Protein AF-A0AAW6HUB1-F1 (afdb_monomer_lite)

Secondary structure (DSSP, 8-state):
-EE-SS---HHHHHHHHHHHHHHHT--GGG--EE-HHHHHHHHHH-HHHHHHTT--TTS-------HHHHHHHHHHHHHHHTT-------PPPP---HHHHHHHTT--HHHHHHHHHHHHHHHHHHHHHHHSGGGHHHHHHHHHHHHHHHHHHHHH--TT--HHHHHHHHHHHHHHH-TTTTSTTHHHHHHHHHHHHHHTTSSS----TTHHHHHHHHHHTT--

InterPro domains:
  IPR046917 ABC-three component systems, C-terminal domain 12 [PF20279] (58-204)

Sequence (224 aa):
MLFTNRRLSATANTKITEYISKQCEIPVESISLCGLEKLDMYFNHFPEAVHHAGLDPVDSPLIVRTQELAEIIEALAQFKEKGCQVLRDHSPVIRVPYKEKNELNQLSQEYEKEWRRIYLKEEVFIRNFLAAPENTRFVEIYTSTTEHFRFKIIAKRKDHQSFDALVESLMDVLFNRASVLAQSGHQSLTRALLFYMYWNCDIGKDVDNTEEAEDAASNETLTS

Radius of gyration: 23.89 Å; chains: 1; bounding box: 48×58×75 Å

pLDDT: mean 84.02, std 14.41, range [39.84, 96.75]

Structure (mmCIF, N/CA/C/O backbone):
data_AF-A0AAW6HUB1-F1
#
_entry.id   AF-A0AAW6HUB1-F1
#
loop_
_atom_site.group_PDB
_atom_site.id
_atom_site.type_symbol
_atom_site.label_atom_id
_atom_site.label_alt_id
_atom_site.label_comp_id
_atom_site.label_asym_id
_atom_site.label_entity_id
_atom_site.label_seq_id
_atom_site.pdbx_PDB_ins_code
_atom_site.Cartn_x
_atom_site.Cartn_y
_atom_site.Cartn_z
_atom_site.occupancy
_atom_site.B_iso_or_equiv
_atom_site.auth_seq_id
_atom_site.auth_comp_id
_atom_site.auth_asym_id
_atom_site.auth_atom_id
_atom_site.pdbx_PDB_model_num
ATOM 1 N N . MET A 1 1 ? -17.422 5.961 31.130 1.00 85.44 1 MET A N 1
ATOM 2 C CA . MET A 1 1 ? -16.477 4.899 30.710 1.00 85.44 1 MET A CA 1
ATOM 3 C C . MET A 1 1 ? -15.905 5.291 29.358 1.00 85.44 1 MET A C 1
ATOM 5 O O . MET A 1 1 ? -16.674 5.732 28.515 1.00 85.44 1 MET A O 1
ATOM 9 N N . LEU A 1 2 ? -14.589 5.200 29.177 1.00 87.69 2 LEU A N 1
ATOM 10 C CA . LEU A 1 2 ? -13.890 5.592 27.950 1.00 87.69 2 LEU A CA 1
ATOM 11 C C . LEU A 1 2 ? -13.073 4.408 27.432 1.00 87.69 2 LEU A C 1
ATOM 13 O O . LEU A 1 2 ? -12.337 3.788 28.199 1.00 87.69 2 LEU A O 1
ATOM 17 N N . PHE A 1 3 ? -13.186 4.113 26.141 1.00 87.06 3 PHE A N 1
ATOM 18 C CA . PHE A 1 3 ? -12.446 3.034 25.492 1.00 87.06 3 PHE A CA 1
ATOM 19 C C . PHE A 1 3 ? -11.230 3.571 24.744 1.00 87.06 3 PHE A C 1
ATOM 21 O O . PHE A 1 3 ? -11.263 4.673 24.196 1.00 87.06 3 PHE A O 1
ATOM 28 N N . THR A 1 4 ? -10.149 2.792 24.713 1.00 81.94 4 THR A N 1
ATOM 29 C CA . THR A 1 4 ? -8.912 3.165 24.016 1.00 81.94 4 THR A CA 1
ATOM 30 C C . THR A 1 4 ? -8.383 1.990 23.202 1.00 81.94 4 THR A C 1
ATOM 32 O O . THR A 1 4 ? -8.354 0.859 23.686 1.00 81.94 4 THR A O 1
ATOM 35 N N . ASN A 1 5 ? -7.884 2.266 21.995 1.00 78.31 5 ASN A N 1
ATOM 36 C CA . ASN A 1 5 ? -7.235 1.275 21.133 1.00 78.31 5 ASN A CA 1
ATOM 37 C C . ASN A 1 5 ? -5.750 1.073 21.506 1.00 78.31 5 ASN A C 1
ATOM 39 O O . ASN A 1 5 ? -4.853 1.180 20.671 1.00 78.31 5 ASN A O 1
ATOM 43 N N . ARG A 1 6 ? -5.469 0.900 22.801 1.00 70.88 6 ARG A N 1
ATOM 44 C CA . ARG A 1 6 ? -4.129 0.658 23.353 1.00 70.88 6 ARG A CA 1
ATOM 45 C C . ARG A 1 6 ? -4.220 -0.296 24.540 1.00 70.88 6 ARG A C 1
ATOM 47 O O . ARG A 1 6 ? -5.227 -0.329 25.250 1.00 70.88 6 ARG A O 1
ATOM 54 N N . ARG A 1 7 ? -3.136 -1.033 24.782 1.00 73.06 7 ARG A N 1
ATOM 55 C CA . ARG A 1 7 ? -2.904 -1.684 26.077 1.00 73.06 7 ARG A CA 1
ATOM 56 C C . ARG A 1 7 ? -2.558 -0.613 27.102 1.00 73.06 7 ARG A C 1
ATOM 58 O O . ARG A 1 7 ? -1.711 0.243 26.831 1.00 73.06 7 ARG A O 1
ATOM 65 N N . LEU A 1 8 ? -3.240 -0.620 28.242 1.00 71.00 8 LEU A N 1
ATOM 66 C CA . LEU A 1 8 ? -3.060 0.403 29.267 1.00 71.00 8 LEU A CA 1
ATOM 67 C C . LEU A 1 8 ? -2.106 -0.103 30.344 1.00 71.00 8 LEU A C 1
ATOM 69 O O . LEU A 1 8 ? -2.429 -1.012 31.102 1.00 71.00 8 LEU A O 1
ATOM 73 N N . SER A 1 9 ? -0.936 0.529 30.459 1.00 76.12 9 SER A N 1
ATOM 74 C CA . SER A 1 9 ? -0.086 0.313 31.629 1.00 76.12 9 SER A CA 1
ATOM 75 C C . SER A 1 9 ? -0.705 0.978 32.861 1.00 76.12 9 SER A C 1
ATOM 77 O O . SER A 1 9 ? -1.324 2.042 32.762 1.00 76.12 9 SER A O 1
ATOM 79 N N . ALA A 1 10 ? -0.498 0.382 34.040 1.00 74.25 10 ALA A N 1
ATOM 80 C CA . ALA A 1 10 ? -1.031 0.904 35.300 1.00 74.25 10 ALA A CA 1
ATOM 81 C C . ALA A 1 10 ? -0.634 2.375 35.535 1.00 74.25 10 ALA A C 1
ATOM 83 O O . ALA A 1 10 ? -1.466 3.196 35.910 1.00 74.25 10 ALA A O 1
ATOM 84 N N . THR A 1 11 ? 0.614 2.739 35.220 1.00 81.06 11 THR A N 1
ATOM 85 C CA . THR A 1 11 ? 1.125 4.109 35.373 1.00 81.06 11 THR A CA 1
ATOM 86 C C . THR A 1 11 ? 0.455 5.109 34.430 1.00 81.06 11 THR A C 1
ATOM 88 O O . THR A 1 11 ? 0.200 6.246 34.825 1.00 81.06 11 THR A O 1
ATOM 91 N N . ALA A 1 12 ? 0.178 4.719 33.182 1.00 83.31 12 ALA A N 1
ATOM 92 C CA . ALA A 1 12 ? -0.519 5.588 32.235 1.00 83.31 12 ALA A CA 1
ATOM 93 C C . ALA A 1 12 ? -1.990 5.770 32.631 1.00 83.31 12 ALA A C 1
ATOM 95 O O . ALA A 1 12 ? -2.507 6.881 32.537 1.00 83.31 12 ALA A O 1
ATOM 96 N N . ASN A 1 13 ? -2.631 4.706 33.128 1.00 86.38 13 ASN A N 1
ATOM 97 C CA . ASN A 1 13 ? -4.016 4.740 33.588 1.00 86.38 13 ASN A CA 1
ATOM 98 C C . ASN A 1 13 ? -4.219 5.805 34.671 1.00 86.38 13 ASN A C 1
ATOM 100 O O . ASN A 1 13 ? -5.033 6.702 34.478 1.00 86.38 13 ASN A O 1
ATOM 104 N N . THR A 1 14 ? -3.422 5.761 35.746 1.00 89.62 14 THR A N 1
ATOM 105 C CA . THR A 1 14 ? -3.526 6.707 36.870 1.00 89.62 14 THR A CA 1
ATOM 106 C C . THR A 1 14 ? -3.358 8.157 36.421 1.00 89.62 14 THR A C 1
ATOM 108 O O . THR A 1 14 ? -4.195 9.000 36.734 1.00 89.62 14 THR A O 1
ATOM 111 N N . LYS A 1 15 ? -2.330 8.446 35.608 1.00 92.44 15 LYS A N 1
ATOM 112 C CA . LYS A 1 15 ? -2.069 9.808 35.112 1.00 92.44 15 LYS A CA 1
ATOM 113 C C . LYS A 1 15 ? -3.239 10.369 34.303 1.00 92.44 15 LYS A C 1
ATOM 115 O O . LYS A 1 15 ? -3.585 11.538 34.451 1.00 92.44 15 LYS A O 1
ATOM 120 N N . ILE A 1 16 ? -3.836 9.551 33.435 1.00 90.00 16 ILE A N 1
ATOM 121 C CA . ILE A 1 16 ? -4.949 9.983 32.581 1.00 90.00 16 ILE A CA 1
ATOM 122 C C . ILE A 1 16 ? -6.216 10.175 33.420 1.00 90.00 16 ILE A C 1
ATOM 124 O O . ILE A 1 16 ? -6.902 11.181 33.250 1.00 90.00 16 ILE A O 1
ATOM 128 N N . THR A 1 17 ? -6.522 9.261 34.346 1.00 92.38 17 THR A N 1
ATOM 129 C CA . THR A 1 17 ? -7.711 9.384 35.203 1.00 92.38 17 THR A CA 1
ATOM 130 C C . THR A 1 17 ? -7.634 10.593 36.131 1.00 92.38 17 THR A C 1
ATOM 132 O O . THR A 1 17 ? -8.621 11.312 36.259 1.00 92.38 17 THR A O 1
ATOM 135 N N . GLU A 1 18 ? -6.468 10.872 36.721 1.00 93.75 18 GLU A N 1
ATOM 136 C CA . GLU A 1 18 ? -6.246 12.067 37.550 1.00 93.75 18 GLU A CA 1
ATOM 137 C C . GLU A 1 18 ? -6.392 13.354 36.734 1.00 93.75 18 GLU A C 1
ATOM 139 O O . GLU A 1 18 ? -7.022 14.314 37.180 1.00 93.75 18 GLU A O 1
ATOM 144 N N . TYR A 1 19 ? -5.852 13.369 35.511 1.00 94.50 19 TYR A N 1
ATOM 145 C CA . TYR A 1 19 ? -5.984 14.511 34.614 1.00 94.50 19 TYR A CA 1
ATOM 146 C C . TYR A 1 19 ? -7.450 14.786 34.256 1.00 94.50 19 TYR A C 1
ATOM 148 O O . TYR A 1 19 ? -7.908 15.917 34.417 1.00 94.50 19 TYR A O 1
ATOM 156 N N . ILE A 1 20 ? -8.203 13.765 33.830 1.00 92.81 20 ILE A N 1
ATOM 157 C CA . ILE A 1 20 ? -9.633 13.898 33.501 1.00 92.81 20 ILE A CA 1
ATOM 158 C C . ILE A 1 20 ? -10.422 14.340 34.735 1.00 92.81 20 ILE A C 1
ATOM 160 O O . ILE A 1 20 ? -11.230 15.258 34.635 1.00 92.81 20 ILE A O 1
ATOM 164 N N . SER A 1 21 ? -10.159 13.743 35.901 1.00 96.00 21 SER A N 1
ATOM 165 C CA . SER A 1 21 ? -10.815 14.117 37.158 1.00 96.00 21 SER A CA 1
ATOM 166 C C . SER A 1 21 ? -10.642 15.602 37.466 1.00 96.00 21 SER A C 1
ATOM 168 O O . SER A 1 21 ? -11.621 16.297 37.728 1.00 96.00 21 SER A O 1
ATOM 170 N N . LYS A 1 22 ? -9.412 16.113 37.335 1.00 96.19 22 LYS A N 1
ATOM 171 C CA . LYS A 1 22 ? -9.098 17.525 37.567 1.00 96.19 22 LYS A CA 1
ATOM 172 C C . LYS A 1 22 ? -9.734 18.461 36.538 1.00 96.19 22 LYS A C 1
ATOM 174 O O . LYS A 1 22 ? -10.154 19.548 36.910 1.00 96.19 22 LYS A O 1
ATOM 179 N N . GLN A 1 23 ? -9.739 18.094 35.256 1.00 96.56 23 GLN A N 1
ATOM 180 C CA . GLN A 1 23 ? -10.257 18.967 34.193 1.00 96.56 23 GLN A CA 1
ATOM 181 C C . GLN A 1 23 ? -11.784 18.969 34.106 1.00 96.56 23 GLN A C 1
ATOM 183 O O . GLN A 1 23 ? -12.368 19.973 33.714 1.00 96.56 23 GLN A O 1
ATOM 188 N N . CYS A 1 24 ? -12.421 17.846 34.427 1.00 93.69 24 CYS A N 1
ATOM 189 C CA . CYS A 1 24 ? -13.863 17.676 34.289 1.00 93.69 24 CYS A CA 1
ATOM 190 C C . CYS A 1 24 ? -14.613 17.768 35.624 1.00 93.69 24 CYS A C 1
ATOM 192 O O . CYS A 1 24 ? -15.834 17.683 35.612 1.00 93.69 24 CYS A O 1
ATOM 194 N N . GLU A 1 25 ? -13.903 17.913 36.750 1.00 94.12 25 GLU A N 1
ATOM 195 C CA . GLU A 1 25 ? -14.469 17.939 38.109 1.00 94.12 25 GLU A CA 1
ATOM 196 C C . GLU A 1 25 ? -15.288 16.678 38.446 1.00 94.12 25 GLU A C 1
ATOM 198 O O . GLU A 1 25 ? -16.315 16.720 39.120 1.00 94.12 25 GLU A O 1
ATOM 203 N N . ILE A 1 26 ? -14.817 15.520 37.971 1.00 94.25 26 ILE A N 1
ATOM 204 C CA . ILE A 1 26 ? -15.457 14.215 38.190 1.00 94.25 26 ILE A CA 1
ATOM 205 C C . ILE A 1 26 ? -14.588 13.389 39.150 1.00 94.25 26 ILE A C 1
ATOM 207 O O . ILE A 1 26 ? -13.370 13.352 38.958 1.00 94.25 26 ILE A O 1
ATOM 211 N N . PRO A 1 27 ? -15.154 12.684 40.148 1.00 94.44 27 PRO A N 1
ATOM 212 C CA . PRO A 1 27 ? -14.379 11.801 41.021 1.00 94.44 27 PRO A CA 1
ATOM 213 C C . PRO A 1 27 ? -13.643 10.704 40.240 1.00 94.44 27 PRO A C 1
ATOM 215 O O . PRO A 1 27 ? -14.198 10.137 39.296 1.00 94.44 27 PRO A O 1
ATOM 218 N N . VAL A 1 28 ? -12.412 10.372 40.643 1.00 91.06 28 VAL A N 1
ATOM 219 C CA . VAL A 1 28 ? -11.560 9.389 39.940 1.00 91.06 28 VAL A CA 1
ATOM 220 C C . VAL A 1 28 ? -12.239 8.020 39.863 1.00 91.06 28 VAL A C 1
ATOM 222 O O . VAL A 1 28 ? -12.211 7.376 38.818 1.00 91.06 28 VAL A O 1
ATOM 225 N N . GLU A 1 29 ? -12.919 7.605 40.928 1.00 92.00 29 GLU A N 1
ATOM 226 C CA . GLU A 1 29 ? -13.699 6.366 41.010 1.00 92.00 29 GLU A CA 1
ATOM 227 C C . GLU A 1 29 ? -14.844 6.281 39.986 1.00 92.00 29 GLU A C 1
ATOM 229 O O . GLU A 1 29 ? -15.246 5.183 39.602 1.00 92.00 29 GLU A O 1
ATOM 234 N N . SER A 1 30 ? -15.333 7.422 39.491 1.00 93.00 30 SER A N 1
ATOM 235 C CA . SER A 1 30 ? -16.353 7.484 38.435 1.00 93.00 30 SER A CA 1
ATOM 236 C C . SER A 1 30 ? -15.755 7.394 37.022 1.00 93.00 30 SER A C 1
ATOM 238 O O . SER A 1 30 ? -16.489 7.316 36.030 1.00 93.00 30 SER A O 1
ATOM 240 N N . ILE A 1 31 ? -14.424 7.392 36.892 1.00 91.56 31 ILE A N 1
ATOM 241 C CA . ILE A 1 31 ? -13.712 7.369 35.612 1.00 91.56 31 ILE A CA 1
ATOM 242 C C . ILE A 1 31 ? -13.142 5.969 35.375 1.00 91.56 31 ILE A C 1
ATOM 244 O O . ILE A 1 31 ? -12.141 5.563 35.955 1.00 91.56 31 ILE A O 1
ATOM 248 N N . SER A 1 32 ? -13.750 5.236 34.441 1.00 88.75 32 SER A N 1
ATOM 249 C CA . SER A 1 32 ? -13.222 3.950 33.970 1.00 88.75 32 SER A CA 1
ATOM 250 C C . SER A 1 32 ? -12.628 4.091 32.573 1.00 88.75 32 SER A C 1
ATOM 252 O O . SER A 1 32 ? -13.362 4.379 31.620 1.00 88.75 32 SER A O 1
ATOM 254 N N . LEU A 1 33 ? -11.313 3.875 32.465 1.00 89.19 33 LEU A N 1
ATOM 255 C CA . LEU A 1 33 ? -10.617 3.660 31.198 1.00 89.19 33 LEU A CA 1
ATOM 256 C C . LEU A 1 33 ? -10.574 2.158 30.887 1.00 89.19 33 LEU A C 1
ATOM 258 O O . LEU A 1 33 ? -10.210 1.324 31.730 1.00 89.19 33 LEU A O 1
ATOM 262 N N . CYS A 1 34 ? -10.944 1.822 29.659 1.00 88.62 34 CYS A N 1
ATOM 263 C CA . CYS A 1 34 ? -10.979 0.466 29.139 1.00 88.62 34 CYS A CA 1
ATOM 264 C C . CYS A 1 34 ? -10.015 0.354 27.957 1.00 88.62 34 CYS A C 1
ATOM 266 O O . CYS A 1 34 ? -10.284 0.863 26.870 1.00 88.62 34 CYS A O 1
ATOM 268 N N . GLY A 1 35 ? -8.867 -0.282 28.195 1.00 85.94 35 GLY A N 1
ATOM 269 C CA . GLY A 1 35 ? -7.936 -0.674 27.140 1.00 85.94 35 GLY A CA 1
ATOM 270 C C . GLY A 1 35 ? -8.349 -1.981 26.467 1.00 85.94 35 GLY A C 1
ATOM 271 O O . GLY A 1 35 ? -9.410 -2.538 26.766 1.00 85.94 35 GLY A O 1
ATOM 272 N N . LEU A 1 36 ? -7.473 -2.483 25.595 1.00 84.12 36 LEU A N 1
ATOM 273 C CA . LEU A 1 36 ? -7.714 -3.717 24.841 1.00 84.12 36 LEU A CA 1
ATOM 274 C C . LEU A 1 36 ? -8.007 -4.919 25.751 1.00 84.12 36 LEU A C 1
ATOM 276 O O . LEU A 1 36 ? -8.895 -5.695 25.431 1.00 84.12 36 LEU A O 1
ATOM 280 N N . GLU A 1 37 ? -7.371 -5.031 26.926 1.00 84.81 37 GLU A N 1
ATOM 281 C CA . GLU A 1 37 ? -7.598 -6.190 27.806 1.00 84.81 37 GLU A CA 1
ATOM 282 C C . GLU A 1 37 ? -9.039 -6.255 28.342 1.00 84.81 37 GLU A C 1
ATOM 284 O O . GLU A 1 37 ? -9.653 -7.320 28.381 1.00 84.81 37 GLU A O 1
ATOM 289 N N . LYS A 1 38 ? -9.603 -5.107 28.747 1.00 87.25 38 LYS A N 1
ATOM 290 C CA . LYS A 1 38 ? -11.000 -5.041 29.209 1.00 87.25 38 LYS A CA 1
ATOM 291 C C . LYS A 1 38 ? -11.980 -5.198 28.051 1.00 87.25 38 LYS A C 1
ATOM 293 O O . LYS A 1 38 ? -13.045 -5.771 28.247 1.00 87.25 38 LYS A O 1
ATOM 298 N N . LEU A 1 39 ? -11.634 -4.683 26.872 1.00 86.75 39 LEU A N 1
ATOM 299 C CA . LEU A 1 39 ? -12.446 -4.830 25.668 1.00 86.75 39 LEU A CA 1
ATOM 300 C C . LEU A 1 39 ? -12.561 -6.310 25.266 1.00 86.75 39 LEU A C 1
ATOM 302 O O . LEU A 1 39 ? -13.673 -6.796 25.086 1.00 86.75 39 LEU A O 1
ATOM 306 N N . ASP A 1 40 ? -11.440 -7.037 25.245 1.00 84.06 40 ASP A N 1
ATOM 307 C CA . ASP A 1 40 ? -11.403 -8.482 24.983 1.00 84.06 40 ASP A CA 1
ATOM 308 C C . ASP A 1 40 ? -12.217 -9.257 26.025 1.00 84.06 40 ASP A C 1
ATOM 310 O O . ASP A 1 40 ? -13.012 -10.132 25.686 1.00 84.06 40 ASP A O 1
ATOM 314 N N . MET A 1 41 ? -12.076 -8.905 27.308 1.00 88.06 41 MET A N 1
ATOM 315 C CA . MET A 1 41 ? -12.893 -9.484 28.377 1.00 88.06 41 MET A CA 1
ATOM 316 C C . MET A 1 41 ? -14.392 -9.265 28.124 1.00 88.06 41 MET A C 1
ATOM 318 O O . MET A 1 41 ? -15.172 -10.204 28.276 1.00 88.06 41 MET A O 1
ATOM 322 N N . TYR A 1 42 ? -14.805 -8.057 27.727 1.00 88.31 42 TYR A N 1
ATOM 323 C CA . TYR A 1 42 ? -16.208 -7.772 27.428 1.00 88.31 42 TYR A CA 1
ATOM 324 C C . TYR A 1 42 ? -16.709 -8.531 26.202 1.00 88.31 42 TYR A C 1
ATOM 326 O O . TYR A 1 42 ? -17.798 -9.087 26.267 1.00 88.31 42 TYR A O 1
ATOM 334 N N . PHE A 1 43 ? -15.932 -8.623 25.123 1.00 85.12 43 PHE A N 1
ATOM 335 C CA . PHE A 1 43 ? -16.334 -9.404 23.949 1.00 85.12 43 PHE A CA 1
ATOM 336 C C . PHE A 1 43 ? -16.437 -10.902 24.237 1.00 85.12 43 PHE A C 1
ATOM 338 O O . PHE A 1 43 ? -17.325 -11.558 23.702 1.00 85.12 43 PHE A O 1
ATOM 345 N N . ASN A 1 44 ? -15.600 -11.433 25.131 1.00 84.81 44 ASN A N 1
ATOM 346 C CA . ASN A 1 44 ? -15.719 -12.819 25.585 1.00 84.81 44 ASN A CA 1
ATOM 347 C C . ASN A 1 44 ? -16.957 -13.049 26.462 1.00 84.81 44 ASN A C 1
ATOM 349 O O . ASN A 1 44 ? -17.549 -14.123 26.416 1.00 84.81 44 ASN A O 1
ATOM 353 N N . HIS A 1 45 ? -17.328 -12.069 27.289 1.00 91.31 45 HIS A N 1
ATOM 354 C CA . HIS A 1 45 ? -18.466 -12.198 28.201 1.00 91.31 45 HIS A CA 1
ATOM 355 C C . HIS A 1 45 ? -19.812 -11.900 27.528 1.00 91.31 45 HIS A C 1
ATOM 357 O O . HIS A 1 45 ? -20.829 -12.441 27.947 1.00 91.31 45 HIS A O 1
ATOM 363 N N . PHE A 1 46 ? -19.801 -11.065 26.487 1.00 89.75 46 PHE A N 1
ATOM 364 C CA . PHE A 1 46 ? -20.975 -10.624 25.734 1.00 89.75 46 PHE A CA 1
ATOM 365 C C . PHE A 1 46 ? -20.780 -10.884 24.230 1.00 89.75 46 PHE A C 1
ATOM 367 O O . PHE A 1 46 ? -20.670 -9.937 23.443 1.00 89.75 46 PHE A O 1
ATOM 374 N N . PRO A 1 47 ? -20.704 -12.155 23.797 1.00 82.75 47 PRO A N 1
ATOM 375 C CA . PRO A 1 47 ? -20.496 -12.498 22.391 1.00 82.75 47 PRO A CA 1
ATOM 376 C C . PRO A 1 47 ? -21.639 -11.998 21.494 1.00 82.75 47 PRO A C 1
ATOM 378 O O . PRO A 1 47 ? -21.403 -11.627 20.343 1.00 82.75 47 PRO A O 1
ATOM 381 N N . GLU A 1 48 ? -22.865 -11.891 22.015 1.00 88.69 48 GLU A N 1
ATOM 382 C CA . GLU A 1 48 ? -23.986 -11.284 21.293 1.00 88.69 48 GLU A CA 1
ATOM 383 C C . GLU A 1 48 ? -23.730 -9.823 20.904 1.00 88.69 48 GLU A C 1
ATOM 385 O O . GLU A 1 48 ? -24.215 -9.385 19.865 1.00 88.69 48 GLU A O 1
ATOM 390 N N . ALA A 1 49 ? -22.924 -9.071 21.663 1.00 85.12 49 ALA A N 1
ATOM 391 C CA . ALA A 1 49 ? -22.588 -7.690 21.319 1.00 85.12 49 ALA A CA 1
ATOM 392 C C . ALA A 1 49 ? -21.773 -7.608 20.018 1.00 85.12 49 ALA A C 1
ATOM 394 O O . ALA A 1 49 ? -21.985 -6.698 19.218 1.00 85.12 49 ALA A O 1
ATOM 395 N N . VAL A 1 50 ? -20.887 -8.582 19.776 1.00 78.00 50 VAL A N 1
ATOM 396 C CA . VAL A 1 50 ? -20.111 -8.704 18.529 1.00 78.00 50 VAL A CA 1
ATOM 397 C C 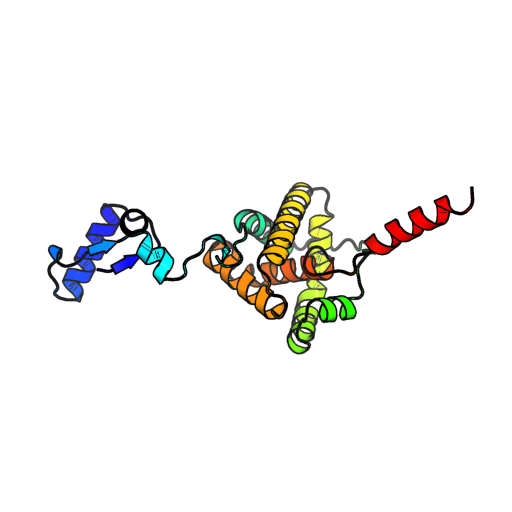. VAL A 1 50 ? -21.049 -8.994 17.356 1.00 78.00 50 VAL A C 1
ATOM 399 O O . VAL A 1 50 ? -20.950 -8.354 16.308 1.00 78.00 50 VAL A O 1
ATOM 402 N N . HIS A 1 51 ? -22.015 -9.894 17.560 1.00 78.31 51 HIS A N 1
ATOM 403 C CA . HIS A 1 51 ? -23.015 -10.240 16.551 1.00 78.31 51 HIS A CA 1
ATOM 404 C C . HIS A 1 51 ? -23.956 -9.067 16.231 1.00 78.31 51 HIS A C 1
ATOM 406 O O . HIS A 1 51 ? -24.155 -8.737 15.064 1.00 78.31 51 HIS A O 1
ATOM 412 N N . HIS A 1 52 ? -24.485 -8.383 17.249 1.00 84.31 52 HIS A N 1
ATOM 413 C CA . HIS A 1 52 ? -25.355 -7.216 17.081 1.00 84.31 52 HIS A CA 1
ATOM 414 C C . HIS A 1 52 ? -24.649 -6.032 16.417 1.00 84.31 52 HIS A C 1
ATOM 416 O O . HIS A 1 52 ? -25.283 -5.276 15.685 1.00 84.31 52 HIS A O 1
ATOM 422 N N . ALA A 1 53 ? -23.345 -5.877 16.650 1.00 80.00 53 ALA A N 1
ATOM 423 C CA . ALA A 1 53 ? -22.532 -4.864 15.990 1.00 80.00 53 ALA A CA 1
ATOM 424 C C . ALA A 1 53 ? -22.130 -5.246 14.551 1.00 80.00 53 ALA A C 1
ATOM 426 O O . ALA A 1 53 ? -21.505 -4.434 13.872 1.00 80.00 53 ALA A O 1
ATOM 427 N N . GLY A 1 54 ? -22.465 -6.457 14.083 1.00 75.44 54 GLY A N 1
ATOM 428 C CA . GLY A 1 54 ? -22.082 -6.947 12.756 1.00 75.44 54 GLY A CA 1
ATOM 429 C C . GLY A 1 54 ? -20.567 -7.077 12.582 1.00 75.44 54 GLY A C 1
ATOM 430 O O . GLY A 1 54 ? -20.050 -6.883 11.484 1.00 75.44 54 GLY A O 1
ATOM 431 N N . LEU A 1 55 ? -19.837 -7.339 13.669 1.00 73.94 55 LEU A N 1
ATOM 432 C CA . LEU A 1 55 ? -18.382 -7.448 13.654 1.00 73.94 55 LEU A CA 1
ATOM 433 C C . LEU A 1 55 ? -17.978 -8.873 13.261 1.00 73.94 55 LEU A C 1
ATOM 435 O O . LEU A 1 55 ? -17.736 -9.714 14.123 1.00 73.94 55 LEU A O 1
ATOM 439 N N . ASP A 1 56 ? -17.894 -9.145 11.959 1.00 69.69 56 ASP A N 1
ATOM 440 C CA . ASP A 1 56 ? -17.323 -10.394 11.451 1.00 69.69 56 ASP A CA 1
ATOM 441 C C . ASP A 1 56 ? -15.812 -10.215 11.176 1.00 69.69 56 ASP A C 1
ATOM 443 O O . ASP A 1 56 ? -15.421 -9.358 10.372 1.00 69.69 56 ASP A O 1
ATOM 447 N N . PRO A 1 57 ? -14.919 -11.003 11.810 1.00 64.62 57 PRO A N 1
ATOM 448 C CA . PRO A 1 57 ? -13.497 -11.023 11.467 1.00 64.62 57 PRO A CA 1
ATOM 449 C C . PRO A 1 57 ? -13.227 -11.302 9.976 1.00 64.62 57 PRO A C 1
ATOM 451 O O . PRO A 1 57 ? -12.236 -10.810 9.423 1.00 64.62 57 PRO A O 1
ATOM 454 N N . VAL A 1 58 ? -14.105 -12.055 9.308 1.00 66.75 58 VAL A N 1
ATOM 455 C CA . VAL A 1 58 ? -14.070 -12.331 7.865 1.00 66.75 58 VAL A CA 1
ATOM 456 C C . VAL A 1 58 ? -14.467 -11.104 7.050 1.00 66.75 58 VAL A C 1
ATOM 458 O O . VAL A 1 58 ? -13.882 -10.900 5.990 1.00 66.75 58 VAL A O 1
ATOM 461 N N . ASP A 1 59 ? -15.324 -10.221 7.559 1.00 67.44 59 ASP A N 1
ATOM 462 C CA . ASP A 1 59 ? -15.672 -8.943 6.914 1.00 67.44 59 ASP A CA 1
ATOM 463 C C . ASP A 1 59 ? -14.760 -7.783 7.338 1.00 67.44 59 ASP A C 1
ATOM 465 O O . ASP A 1 59 ? -14.936 -6.638 6.913 1.00 67.44 59 ASP A O 1
ATOM 469 N N . SER A 1 60 ? -13.730 -8.070 8.140 1.00 65.75 60 SER A N 1
ATOM 470 C CA . SER A 1 60 ? -12.719 -7.089 8.532 1.00 65.75 60 SER A CA 1
ATOM 471 C C . SER A 1 60 ? -12.107 -6.409 7.296 1.00 65.75 60 SER A C 1
ATOM 473 O O . SER A 1 60 ? -11.894 -7.091 6.279 1.00 65.75 60 SER A O 1
ATOM 475 N N . PRO A 1 61 ? -11.793 -5.098 7.360 1.00 70.56 61 PRO A N 1
ATOM 476 C CA . PRO A 1 61 ? -11.202 -4.364 6.245 1.00 70.56 61 PRO A CA 1
ATOM 477 C C . PRO A 1 61 ? -9.931 -5.029 5.709 1.00 70.56 61 PRO A C 1
ATOM 479 O O . PRO A 1 61 ? -9.338 -5.916 6.328 1.00 70.56 61 PRO A O 1
ATOM 482 N N . LEU A 1 62 ? -9.490 -4.590 4.531 1.00 78.56 62 LEU A N 1
ATOM 483 C CA . LEU A 1 62 ? -8.257 -5.065 3.917 1.00 78.56 62 LEU A CA 1
ATOM 484 C C . LEU A 1 62 ? -7.065 -4.752 4.842 1.00 78.56 62 LEU A C 1
ATOM 486 O O . LEU A 1 62 ? -6.572 -3.632 4.919 1.00 78.56 62 LEU A O 1
ATOM 490 N N . ILE A 1 63 ? -6.634 -5.764 5.598 1.00 78.69 63 ILE A N 1
ATOM 491 C CA . ILE A 1 63 ? -5.493 -5.693 6.511 1.00 78.69 63 ILE A CA 1
ATOM 492 C C . ILE A 1 63 ? -4.276 -6.278 5.813 1.00 78.69 63 ILE A C 1
ATOM 494 O O . ILE A 1 63 ? -4.248 -7.481 5.539 1.00 78.69 63 ILE A O 1
ATOM 498 N N . VAL A 1 64 ? -3.262 -5.441 5.614 1.00 84.00 64 VAL A N 1
ATOM 499 C CA . VAL A 1 64 ? -1.950 -5.836 5.097 1.00 84.00 64 VAL A CA 1
ATOM 500 C C . VAL A 1 64 ? -0.865 -5.717 6.161 1.00 84.00 64 VAL A C 1
ATOM 502 O O . VAL A 1 64 ? -0.961 -4.907 7.090 1.00 84.00 64 VAL A O 1
ATOM 505 N N . ARG A 1 65 ? 0.187 -6.524 6.017 1.00 82.12 65 ARG A N 1
ATOM 506 C CA . ARG A 1 65 ? 1.435 -6.353 6.764 1.00 82.12 65 ARG A CA 1
ATOM 507 C C . ARG A 1 65 ? 2.133 -5.068 6.318 1.00 82.12 65 ARG A C 1
ATOM 509 O O . ARG A 1 65 ? 2.404 -4.882 5.139 1.00 82.12 65 ARG A O 1
ATOM 516 N N . THR A 1 66 ? 2.414 -4.183 7.272 1.00 88.12 66 THR A N 1
ATOM 517 C CA . THR A 1 66 ? 3.004 -2.859 7.009 1.00 88.12 66 THR A CA 1
ATOM 518 C C . THR A 1 66 ? 4.516 -2.816 7.211 1.00 88.12 66 THR A C 1
ATOM 520 O O . THR A 1 66 ? 5.166 -1.928 6.674 1.00 88.12 66 THR A O 1
ATOM 523 N N . GLN A 1 67 ? 5.075 -3.765 7.969 1.00 88.25 67 GLN A N 1
ATOM 524 C CA . GLN A 1 67 ? 6.494 -3.784 8.331 1.00 88.25 67 GLN A CA 1
ATOM 525 C C . GLN A 1 67 ? 7.399 -4.040 7.118 1.00 88.25 67 GLN A C 1
ATOM 527 O O . GLN A 1 67 ? 8.308 -3.260 6.865 1.00 88.25 67 GLN A O 1
ATOM 532 N N . GLU A 1 68 ? 7.098 -5.081 6.336 1.00 88.94 68 GLU A N 1
ATOM 533 C CA . GLU A 1 68 ? 7.833 -5.431 5.110 1.00 88.94 68 GLU A CA 1
ATOM 534 C C . GLU A 1 68 ? 7.827 -4.261 4.108 1.00 88.94 68 GLU A C 1
ATOM 536 O O . GLU A 1 68 ? 8.865 -3.887 3.563 1.00 88.94 68 GLU A O 1
ATOM 541 N N . LEU A 1 69 ? 6.675 -3.599 3.947 1.00 92.69 69 LEU A N 1
ATOM 542 C CA . LEU A 1 69 ? 6.564 -2.408 3.109 1.00 92.69 69 LEU A CA 1
ATOM 543 C C . LEU A 1 69 ? 7.405 -1.244 3.656 1.00 92.69 69 LEU A C 1
ATOM 545 O O . LEU A 1 69 ? 8.088 -0.579 2.884 1.00 92.69 69 LEU A O 1
ATOM 549 N N . ALA A 1 70 ? 7.381 -0.999 4.970 1.00 94.06 70 ALA A N 1
ATOM 550 C CA . ALA A 1 70 ? 8.167 0.065 5.596 1.00 94.06 70 ALA A CA 1
ATOM 551 C C . ALA A 1 70 ? 9.669 -0.103 5.349 1.00 94.06 70 ALA A C 1
ATOM 553 O O . ALA A 1 70 ? 10.322 0.871 4.985 1.00 94.06 70 ALA A O 1
ATOM 554 N N . GLU A 1 71 ? 10.186 -1.329 5.441 1.00 94.88 71 GLU A N 1
ATOM 555 C CA . GLU A 1 71 ? 11.595 -1.621 5.152 1.00 94.88 71 GLU A CA 1
ATOM 556 C C . GLU A 1 71 ? 11.979 -1.261 3.708 1.00 94.88 71 GLU A C 1
ATOM 558 O O . GLU A 1 71 ? 13.028 -0.655 3.480 1.00 94.88 71 GLU A O 1
ATOM 563 N N . ILE A 1 72 ? 11.121 -1.574 2.728 1.00 95.56 72 ILE A N 1
ATOM 564 C CA . ILE A 1 72 ? 11.355 -1.197 1.324 1.00 95.56 72 ILE A CA 1
ATOM 565 C C . ILE A 1 72 ? 11.325 0.328 1.166 1.00 95.56 72 ILE A C 1
ATOM 567 O O . ILE A 1 72 ? 12.177 0.896 0.484 1.00 95.56 72 ILE A O 1
ATOM 571 N N . ILE A 1 73 ? 10.357 1.007 1.786 1.00 96.44 73 ILE A N 1
ATOM 572 C CA . ILE A 1 73 ? 10.197 2.461 1.659 1.00 96.44 73 ILE A CA 1
ATOM 573 C C . ILE A 1 73 ? 11.371 3.220 2.281 1.00 96.44 73 ILE A C 1
ATOM 575 O O . ILE A 1 73 ? 11.863 4.169 1.669 1.00 96.44 73 ILE A O 1
ATOM 579 N N . GLU A 1 74 ? 11.864 2.790 3.442 1.00 95.38 74 GLU A N 1
ATOM 580 C CA . GLU A 1 74 ? 13.058 3.372 4.065 1.00 95.38 74 GLU A CA 1
ATOM 581 C C . GLU A 1 74 ? 14.296 3.185 3.182 1.00 95.38 74 GLU A C 1
ATOM 583 O O . GLU A 1 74 ? 15.066 4.126 2.974 1.00 95.38 74 GLU A O 1
ATOM 588 N N . ALA A 1 75 ? 14.472 1.995 2.606 1.00 94.81 75 ALA A N 1
ATOM 589 C CA . ALA A 1 75 ? 15.588 1.721 1.710 1.00 94.81 75 ALA A CA 1
ATOM 590 C C . ALA A 1 75 ? 15.508 2.540 0.411 1.00 94.81 75 ALA A C 1
ATOM 592 O O . ALA A 1 75 ? 16.514 3.103 -0.022 1.00 94.81 75 ALA A O 1
ATOM 593 N N . LEU A 1 76 ? 14.313 2.680 -0.173 1.00 94.31 76 LEU A N 1
ATOM 594 C CA . LEU A 1 76 ? 14.075 3.543 -1.332 1.00 94.31 76 LEU A CA 1
ATOM 595 C C . LEU A 1 76 ? 14.375 5.010 -1.015 1.00 94.31 76 LEU A C 1
ATOM 597 O O . LEU A 1 76 ? 15.000 5.690 -1.828 1.00 94.31 76 LEU A O 1
ATOM 601 N N . ALA A 1 77 ? 13.970 5.507 0.155 1.00 93.81 77 ALA A N 1
ATOM 602 C CA . ALA A 1 77 ? 14.263 6.875 0.573 1.00 93.81 77 ALA A CA 1
ATOM 603 C C . ALA A 1 77 ? 15.778 7.118 0.653 1.00 93.81 77 ALA A C 1
ATOM 605 O O . ALA A 1 77 ? 16.289 8.044 0.019 1.00 93.81 77 ALA A O 1
ATOM 606 N N . GLN A 1 78 ? 16.512 6.222 1.319 1.00 92.00 78 GLN A N 1
ATOM 607 C CA . GLN A 1 78 ? 17.975 6.290 1.405 1.00 92.00 78 GLN A CA 1
ATOM 608 C C . GLN A 1 78 ? 18.648 6.177 0.032 1.00 92.00 78 GLN A C 1
ATOM 610 O O . GLN A 1 78 ? 19.646 6.847 -0.239 1.00 92.00 78 GLN A O 1
ATOM 615 N N . PHE A 1 79 ? 18.123 5.327 -0.851 1.00 89.81 79 PHE A N 1
ATOM 616 C CA . PHE A 1 79 ? 18.641 5.173 -2.208 1.00 89.81 79 PHE A CA 1
ATOM 617 C C . PHE A 1 79 ? 18.435 6.447 -3.041 1.00 89.81 79 PHE A C 1
ATOM 619 O O . PHE A 1 79 ? 19.335 6.855 -3.779 1.00 89.81 79 PHE A O 1
ATOM 626 N N . LYS A 1 80 ? 17.292 7.124 -2.869 1.00 87.94 80 LYS A N 1
ATOM 627 C CA . LYS A 1 80 ? 16.980 8.403 -3.525 1.00 87.94 80 LYS A CA 1
ATOM 628 C C . LYS A 1 80 ? 17.915 9.523 -3.069 1.00 87.94 80 LYS A C 1
ATOM 630 O O . LYS A 1 80 ? 18.386 10.290 -3.906 1.00 87.94 80 LYS A O 1
ATOM 635 N N . GLU A 1 81 ? 18.235 9.589 -1.778 1.00 87.50 81 GLU A N 1
ATOM 636 C CA . GLU A 1 81 ? 19.173 10.576 -1.216 1.00 87.50 81 GLU A CA 1
ATOM 637 C C . GLU A 1 81 ? 20.603 10.412 -1.744 1.00 87.50 81 GLU A C 1
ATOM 639 O O . GLU A 1 81 ? 21.300 11.399 -1.976 1.00 87.50 81 GLU A O 1
ATOM 644 N N . LYS A 1 82 ? 21.036 9.171 -1.988 1.00 83.38 82 LYS A N 1
ATOM 645 C CA . LYS A 1 82 ? 22.384 8.863 -2.494 1.00 83.38 82 LYS A CA 1
ATOM 646 C C . LYS A 1 82 ? 22.588 9.209 -3.975 1.00 83.38 82 LYS A C 1
ATOM 648 O O . LYS A 1 82 ? 23.717 9.125 -4.453 1.00 83.38 82 LYS A O 1
ATOM 653 N N . GLY A 1 83 ? 21.537 9.595 -4.705 1.00 69.88 83 GLY A N 1
ATOM 654 C CA . GLY A 1 83 ? 21.643 10.077 -6.088 1.00 69.88 83 GLY A CA 1
ATOM 655 C C . GLY A 1 83 ? 22.170 9.037 -7.084 1.00 69.88 83 GLY A C 1
ATOM 656 O O . GLY A 1 83 ? 22.885 9.396 -8.020 1.00 69.88 83 GLY A O 1
ATOM 657 N N . CYS A 1 84 ? 21.863 7.752 -6.874 1.00 63.25 84 CYS A N 1
ATOM 658 C CA . CYS A 1 84 ? 22.394 6.668 -7.701 1.00 63.25 84 CYS A CA 1
ATOM 659 C C . CYS A 1 84 ? 21.997 6.800 -9.181 1.00 63.25 84 CYS A C 1
ATOM 661 O O . CYS A 1 84 ? 20.874 7.182 -9.520 1.00 63.25 84 CYS A O 1
ATOM 663 N N . GLN A 1 85 ? 22.935 6.468 -10.073 1.00 57.09 85 GLN A N 1
ATOM 664 C CA . GLN A 1 85 ? 22.721 6.562 -11.513 1.00 57.09 85 GLN A CA 1
ATOM 665 C C . GLN A 1 85 ? 21.782 5.459 -12.004 1.00 57.09 85 GLN A C 1
ATOM 667 O O . GLN A 1 85 ? 21.916 4.283 -11.676 1.00 57.09 85 GLN A O 1
ATOM 672 N N . VAL A 1 86 ? 20.826 5.873 -12.827 1.00 55.53 86 VAL A N 1
ATOM 673 C CA . VAL A 1 86 ? 19.798 5.027 -13.426 1.00 55.53 86 VAL A CA 1
ATOM 674 C C . VAL A 1 86 ? 20.441 4.147 -14.503 1.00 55.53 86 VAL A C 1
ATOM 676 O O . VAL A 1 86 ? 20.707 4.624 -15.607 1.00 55.53 86 VAL A O 1
ATOM 679 N N . LEU A 1 87 ? 20.667 2.862 -14.215 1.00 57.69 87 LEU A N 1
ATOM 680 C CA . LEU A 1 87 ? 20.933 1.876 -15.264 1.00 57.69 87 LEU A CA 1
ATOM 681 C C . LEU A 1 87 ? 19.642 1.689 -16.066 1.00 57.69 87 LEU A C 1
ATOM 683 O O . LEU A 1 87 ? 18.585 1.429 -15.501 1.00 57.69 87 LEU A O 1
ATOM 687 N N . ARG A 1 88 ? 19.677 1.905 -17.382 1.00 54.78 88 ARG A N 1
ATOM 688 C CA . ARG A 1 88 ? 18.496 1.672 -18.220 1.00 54.78 88 ARG A CA 1
ATOM 689 C C . ARG A 1 88 ? 18.439 0.196 -18.568 1.00 54.78 88 ARG A C 1
ATOM 691 O O . ARG A 1 88 ? 19.068 -0.230 -19.530 1.00 54.78 88 ARG A O 1
ATOM 698 N N . ASP A 1 89 ? 17.684 -0.563 -17.788 1.00 55.25 89 ASP A N 1
ATOM 699 C CA . ASP A 1 89 ? 17.212 -1.860 -18.250 1.00 55.25 89 ASP A CA 1
ATOM 700 C C . ASP A 1 89 ? 16.048 -1.646 -19.233 1.00 55.25 89 ASP A C 1
ATOM 702 O O . ASP A 1 89 ? 15.068 -0.955 -18.919 1.00 55.25 89 ASP A O 1
ATOM 706 N N . HIS A 1 90 ? 16.217 -2.187 -20.440 1.00 53.19 90 HIS A N 1
ATOM 707 C CA . HIS A 1 90 ? 15.261 -2.159 -21.549 1.00 53.19 90 HIS A CA 1
ATOM 708 C C . HIS A 1 90 ? 14.557 -3.508 -21.740 1.00 53.19 90 HIS A C 1
ATOM 710 O O . HIS A 1 90 ? 13.866 -3.691 -22.745 1.00 53.19 90 HIS A O 1
ATOM 716 N N . SER A 1 91 ? 14.735 -4.448 -20.808 1.00 56.22 91 SER A N 1
ATOM 717 C CA . SER A 1 91 ? 14.071 -5.744 -20.865 1.00 56.22 91 SER A CA 1
ATOM 718 C C . SER A 1 91 ? 12.551 -5.546 -20.905 1.00 56.22 91 SER A C 1
ATOM 720 O O . SER A 1 91 ? 11.998 -4.820 -20.071 1.00 56.22 91 SER A O 1
ATOM 722 N N . PRO A 1 92 ? 11.855 -6.123 -21.900 1.00 58.69 92 PRO A N 1
ATOM 723 C CA . PRO A 1 92 ? 10.416 -5.974 -22.011 1.00 58.69 92 PRO A CA 1
ATOM 724 C C . PRO A 1 92 ? 9.737 -6.659 -20.822 1.00 58.69 92 PRO A C 1
ATOM 726 O O . PRO A 1 92 ? 9.841 -7.870 -20.648 1.00 58.69 92 PRO A O 1
ATOM 729 N N . VAL A 1 93 ? 9.027 -5.876 -20.010 1.00 66.62 93 VAL A N 1
ATOM 730 C CA . VAL A 1 93 ? 8.136 -6.404 -18.972 1.00 66.62 93 VAL A CA 1
ATOM 731 C C . VAL A 1 93 ? 6.867 -6.895 -19.660 1.00 66.62 93 VAL A C 1
ATOM 733 O O . VAL A 1 93 ? 6.160 -6.104 -20.293 1.00 66.62 93 VAL A O 1
ATOM 736 N N . ILE A 1 94 ? 6.590 -8.196 -19.556 1.00 70.75 94 ILE A N 1
ATOM 737 C CA . ILE A 1 94 ? 5.331 -8.783 -20.021 1.00 70.75 94 ILE A CA 1
ATOM 738 C C . ILE A 1 94 ? 4.223 -8.234 -19.125 1.00 70.75 94 ILE A C 1
ATOM 740 O O . ILE A 1 94 ? 4.226 -8.456 -17.919 1.00 70.75 94 ILE A O 1
ATOM 744 N N . ARG A 1 95 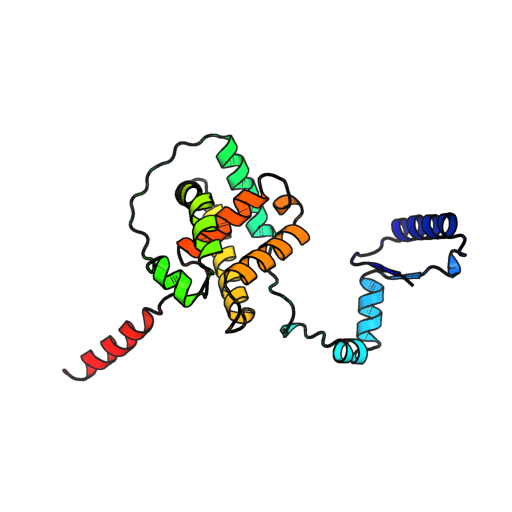? 3.299 -7.474 -19.711 1.00 79.88 95 ARG A N 1
ATOM 745 C CA . ARG A 1 95 ? 2.182 -6.858 -18.993 1.00 79.88 95 ARG A CA 1
ATOM 746 C C . ARG A 1 95 ? 1.005 -6.655 -19.927 1.00 79.88 95 ARG A C 1
ATOM 748 O O . ARG A 1 95 ? 1.197 -6.376 -21.113 1.00 79.88 95 ARG A O 1
ATOM 755 N N . VAL A 1 96 ? -0.198 -6.696 -19.370 1.00 85.81 96 VAL A N 1
ATOM 756 C CA . VAL A 1 96 ? -1.385 -6.230 -20.087 1.00 85.81 96 VAL A CA 1
ATOM 757 C C . VAL A 1 96 ? -1.248 -4.733 -20.407 1.00 85.81 96 VAL A C 1
ATOM 759 O O . VAL A 1 96 ? -0.647 -3.973 -19.628 1.00 85.81 96 VAL A O 1
ATOM 762 N N . PRO A 1 97 ? -1.768 -4.262 -21.554 1.00 89.06 97 PRO A N 1
ATOM 763 C CA . PRO A 1 97 ? -1.819 -2.841 -21.855 1.00 89.06 97 PRO A CA 1
ATOM 764 C C . PRO A 1 97 ? -2.465 -2.061 -20.707 1.00 89.06 97 PRO A C 1
ATOM 766 O O . PRO A 1 97 ? -3.527 -2.417 -20.209 1.00 89.06 97 PRO A O 1
ATOM 769 N N . TYR A 1 98 ? -1.841 -0.952 -20.301 1.00 88.38 98 TYR A N 1
ATOM 770 C CA . TYR A 1 98 ? -2.282 -0.191 -19.124 1.00 88.38 98 TYR A CA 1
ATOM 771 C C . TYR A 1 98 ? -3.763 0.213 -19.184 1.00 88.38 98 TYR A C 1
ATOM 773 O O . TYR A 1 98 ? -4.464 0.138 -18.184 1.00 88.38 98 TYR A O 1
ATOM 781 N N . LYS A 1 99 ? -4.247 0.588 -20.375 1.00 90.12 99 LYS A N 1
ATOM 782 C CA . LYS A 1 99 ? -5.650 0.946 -20.598 1.00 90.12 99 LYS A CA 1
ATOM 783 C C . LYS A 1 99 ? -6.596 -0.221 -20.289 1.00 90.12 99 LYS A C 1
ATOM 785 O O . LYS A 1 99 ? -7.554 -0.046 -19.549 1.00 90.12 99 LYS A O 1
ATOM 790 N N . GLU A 1 100 ? -6.288 -1.401 -20.814 1.00 91.69 100 GLU A N 1
ATOM 791 C CA . GLU A 1 100 ? -7.072 -2.617 -20.595 1.00 91.69 100 GLU A CA 1
ATOM 792 C C . GLU A 1 100 ? -7.055 -3.023 -19.117 1.00 91.69 100 GLU A C 1
ATOM 794 O O . GLU A 1 100 ? -8.102 -3.285 -18.530 1.00 91.69 100 GLU A O 1
ATOM 799 N N . LYS A 1 101 ? -5.889 -2.938 -18.462 1.00 92.62 101 LYS A N 1
ATOM 800 C CA . LYS A 1 101 ? -5.774 -3.155 -17.015 1.00 92.62 101 LYS A CA 1
ATOM 801 C C . LYS A 1 101 ? -6.707 -2.242 -16.214 1.00 92.62 101 LYS A C 1
ATOM 803 O O . LYS A 1 101 ? -7.348 -2.693 -15.264 1.00 92.62 101 LYS A O 1
ATOM 808 N N . ASN A 1 102 ? -6.782 -0.965 -16.584 1.00 93.25 102 ASN A N 1
ATOM 809 C CA . ASN A 1 102 ? -7.626 0.020 -15.906 1.00 93.25 102 ASN A CA 1
ATOM 810 C C . ASN A 1 102 ? -9.111 -0.277 -16.085 1.00 93.25 102 ASN A C 1
ATOM 812 O O . ASN A 1 102 ? -9.862 -0.167 -15.118 1.00 93.25 102 ASN A O 1
ATOM 816 N N . GLU A 1 103 ? -9.517 -0.710 -17.275 1.00 93.06 103 GLU A N 1
ATOM 817 C CA . GLU A 1 103 ? -10.886 -1.147 -17.554 1.00 93.06 103 GLU A CA 1
ATOM 818 C C . GLU A 1 103 ? -11.240 -2.392 -16.719 1.00 93.06 103 GLU A C 1
ATOM 820 O O . GLU A 1 103 ? -12.224 -2.370 -15.976 1.00 93.06 103 GLU A O 1
ATOM 825 N N . LEU A 1 104 ? -10.381 -3.421 -16.718 1.00 92.12 104 LEU A N 1
ATOM 826 C CA . LEU A 1 104 ? -10.545 -4.641 -15.906 1.00 92.12 104 LEU A CA 1
ATOM 827 C C . LEU A 1 104 ? -10.646 -4.350 -14.405 1.00 92.12 104 LEU A C 1
ATOM 829 O O . LEU A 1 104 ? -11.366 -5.021 -13.659 1.00 92.12 104 LEU A O 1
ATOM 833 N N . ASN A 1 105 ? -9.909 -3.343 -13.943 1.00 92.75 105 ASN A N 1
ATOM 834 C CA . ASN A 1 105 ? -9.876 -2.951 -12.545 1.00 92.75 105 ASN A CA 1
ATOM 835 C C . ASN A 1 105 ? -10.851 -1.826 -12.197 1.00 92.75 105 ASN A C 1
ATOM 837 O O . ASN A 1 105 ? -10.903 -1.457 -11.028 1.00 92.75 105 ASN A O 1
ATOM 841 N N . GLN A 1 106 ? -11.679 -1.337 -13.122 1.00 94.75 106 GLN A N 1
ATOM 842 C CA . GLN A 1 106 ? -12.593 -0.214 -12.870 1.00 94.75 106 GLN A CA 1
ATOM 843 C C . GLN A 1 106 ? -11.854 0.996 -12.258 1.00 94.75 106 GLN A C 1
ATOM 845 O O . GLN A 1 106 ? -12.335 1.612 -11.308 1.00 94.75 106 GLN A O 1
ATOM 850 N N . LEU A 1 107 ? -10.639 1.295 -12.730 1.00 94.75 107 LEU A N 1
ATOM 851 C CA . LEU A 1 107 ? -9.885 2.469 -12.291 1.00 94.75 107 LEU A CA 1
ATOM 852 C C . LEU A 1 107 ? -10.499 3.715 -12.934 1.00 94.75 107 LEU A C 1
ATOM 854 O O . LEU A 1 107 ? -10.648 3.770 -14.156 1.00 94.75 107 LEU A O 1
ATOM 858 N N . SER A 1 108 ? -10.856 4.719 -12.131 1.00 95.69 108 SER A N 1
ATOM 859 C CA . SER A 1 108 ? -11.443 5.943 -12.674 1.00 95.69 108 SER A CA 1
ATOM 860 C C . SER A 1 108 ? -10.449 6.692 -13.573 1.00 95.69 108 SER A C 1
ATOM 862 O O . SER A 1 108 ? -9.245 6.741 -13.311 1.00 95.69 108 SER A O 1
ATOM 864 N N . GLN A 1 109 ? -10.955 7.300 -14.649 1.00 95.69 109 GLN A N 1
ATOM 865 C CA . GLN A 1 109 ? -10.119 7.970 -15.652 1.00 95.69 109 GLN A CA 1
ATOM 866 C C . GLN A 1 109 ? -9.339 9.161 -15.068 1.00 95.69 109 GLN A C 1
ATOM 868 O O . GLN A 1 109 ? -8.193 9.416 -15.448 1.00 95.69 109 GLN A O 1
ATOM 873 N N . GLU A 1 110 ? -9.956 9.904 -14.147 1.00 96.44 110 GLU A N 1
ATOM 874 C CA . GLU A 1 110 ? -9.313 11.036 -13.473 1.00 96.44 110 GLU A CA 1
ATOM 875 C C . GLU A 1 110 ? -8.141 10.564 -12.613 1.00 96.44 110 GLU A C 1
ATOM 877 O O . GLU A 1 110 ? -7.037 11.111 -12.710 1.00 96.44 110 GLU A O 1
ATOM 882 N N . TYR A 1 111 ? -8.360 9.498 -11.840 1.00 96.25 111 TYR A N 1
ATOM 883 C CA . TYR A 1 111 ? -7.333 8.909 -10.999 1.00 96.25 111 TYR A CA 1
ATOM 884 C C . TYR A 1 111 ? -6.205 8.304 -11.834 1.00 96.25 111 TYR A C 1
ATOM 886 O O . TYR A 1 111 ? -5.038 8.570 -11.561 1.00 96.25 111 TYR A O 1
ATOM 894 N N . GLU A 1 112 ? -6.525 7.559 -12.897 1.00 94.94 112 GLU A N 1
ATOM 895 C CA . GLU A 1 112 ? -5.537 7.021 -13.836 1.00 94.94 112 GLU A CA 1
ATOM 896 C C . GLU A 1 112 ? -4.593 8.118 -14.337 1.00 94.94 112 GLU A C 1
ATOM 898 O O . GLU A 1 112 ? -3.365 7.967 -14.292 1.00 94.94 112 GLU A O 1
ATOM 903 N N . LYS A 1 113 ? -5.173 9.209 -14.848 1.00 96.19 113 LYS A N 1
ATOM 904 C CA . LYS A 1 113 ? -4.427 10.302 -15.467 1.00 96.19 113 LYS A CA 1
ATOM 905 C C . LYS A 1 113 ? -3.455 10.917 -14.471 1.00 96.19 113 LYS A C 1
ATOM 907 O O . LYS A 1 113 ? -2.294 11.130 -14.821 1.00 96.19 113 LYS A O 1
ATOM 912 N N . GLU A 1 114 ? -3.909 11.178 -13.251 1.00 96.75 114 GLU A N 1
ATOM 913 C CA . GLU A 1 114 ? -3.087 11.809 -12.224 1.00 96.75 114 GLU A CA 1
ATOM 914 C C . GLU A 1 114 ? -2.035 10.851 -11.653 1.00 96.75 114 GLU A C 1
ATOM 916 O O . GLU A 1 114 ? -0.855 11.206 -11.565 1.00 96.75 114 GLU A O 1
ATOM 921 N N . TRP A 1 115 ? -2.419 9.605 -11.362 1.00 95.19 115 TRP A N 1
ATOM 922 C CA . TRP A 1 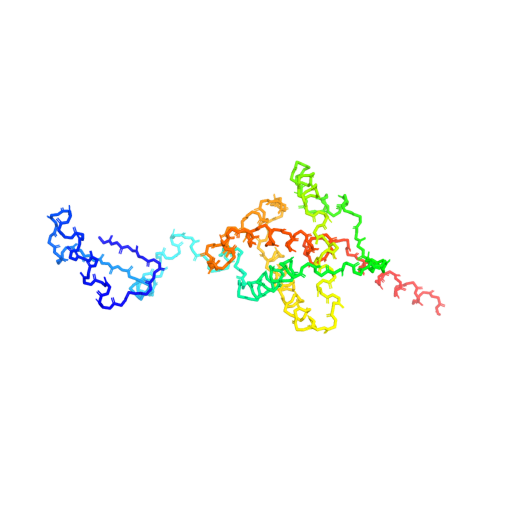115 ? -1.522 8.581 -10.826 1.00 95.19 115 TRP A CA 1
ATOM 923 C C . TRP A 1 115 ? -0.380 8.291 -11.805 1.00 95.19 115 TRP A C 1
ATOM 925 O O . TRP A 1 115 ? 0.795 8.344 -11.431 1.00 95.19 115 TRP A O 1
ATOM 935 N N . ARG A 1 116 ? -0.696 8.138 -13.097 1.00 95.12 116 ARG A N 1
ATOM 936 C CA . ARG A 1 116 ? 0.307 7.984 -14.158 1.00 95.12 116 ARG A CA 1
ATOM 937 C C . ARG A 1 116 ? 1.172 9.235 -14.315 1.00 95.12 116 ARG A C 1
ATOM 939 O O . ARG A 1 116 ? 2.392 9.112 -14.415 1.00 95.12 116 ARG A O 1
ATOM 946 N N . ARG A 1 117 ? 0.579 10.435 -14.346 1.00 95.75 117 ARG A N 1
ATOM 947 C CA . ARG A 1 117 ? 1.317 11.702 -14.520 1.00 95.75 117 ARG A CA 1
ATOM 948 C C . ARG A 1 117 ? 2.370 11.901 -13.432 1.00 95.75 117 ARG A C 1
ATOM 950 O O . ARG A 1 117 ? 3.462 12.386 -13.727 1.00 95.75 117 ARG A O 1
ATOM 957 N N . ILE A 1 118 ? 2.047 11.547 -12.190 1.00 94.19 118 ILE A N 1
ATOM 958 C CA . ILE A 1 118 ? 2.949 11.728 -11.051 1.00 94.19 118 ILE A CA 1
ATOM 959 C C . ILE A 1 118 ? 3.979 10.596 -10.968 1.00 94.19 118 ILE A C 1
ATOM 961 O O . ILE A 1 118 ? 5.165 10.889 -10.815 1.00 94.19 118 ILE A O 1
ATOM 965 N N . TYR A 1 119 ? 3.556 9.332 -11.073 1.00 95.06 119 TYR A N 1
ATOM 966 C CA . TYR A 1 119 ? 4.370 8.190 -10.634 1.00 95.06 119 TYR A CA 1
ATOM 967 C C . TYR A 1 119 ? 4.998 7.357 -11.749 1.00 95.06 119 TYR A C 1
ATOM 969 O O . TYR A 1 119 ? 5.915 6.592 -11.465 1.00 95.06 119 TYR A O 1
ATOM 977 N N . LEU A 1 120 ? 4.631 7.557 -13.020 1.00 91.75 120 LEU A N 1
ATOM 978 C CA . LEU A 1 120 ? 5.274 6.835 -14.128 1.00 91.75 120 LEU A CA 1
ATOM 979 C C . LEU A 1 120 ? 6.794 7.057 -14.176 1.00 91.75 120 LEU A C 1
ATOM 981 O O . LEU A 1 120 ? 7.543 6.158 -14.530 1.00 91.75 120 LEU A O 1
ATOM 985 N N . LYS A 1 121 ? 7.268 8.242 -13.784 1.00 88.44 121 LYS A N 1
ATOM 986 C CA . LYS A 1 121 ? 8.707 8.541 -13.698 1.00 88.44 121 LYS A CA 1
ATOM 987 C C . LYS A 1 121 ? 9.425 7.786 -12.571 1.00 88.44 121 LYS A C 1
ATOM 989 O O . LYS A 1 121 ? 10.629 7.580 -12.658 1.00 88.44 121 LYS A O 1
ATOM 994 N N . GLU A 1 122 ? 8.701 7.412 -11.516 1.00 90.69 122 GLU A N 1
ATOM 995 C CA . GLU A 1 122 ? 9.251 6.682 -10.367 1.00 90.69 122 GLU A CA 1
ATOM 996 C C . GLU A 1 122 ? 9.352 5.176 -10.664 1.00 90.69 122 GLU A C 1
ATOM 998 O O . GLU A 1 122 ? 10.071 4.465 -9.970 1.00 90.69 122 GLU A O 1
ATOM 1003 N N . GLU A 1 123 ? 8.691 4.693 -11.722 1.00 90.06 123 GLU A N 1
ATOM 1004 C CA . GLU A 1 123 ? 8.730 3.289 -12.144 1.00 90.06 123 GLU A CA 1
ATOM 1005 C C . GLU A 1 123 ? 10.166 2.817 -12.402 1.00 90.06 123 GLU A C 1
ATOM 1007 O O . GLU A 1 123 ? 10.617 1.846 -11.800 1.00 90.06 123 GLU A O 1
ATOM 1012 N N . VAL A 1 124 ? 10.923 3.563 -13.212 1.00 87.19 124 VAL A N 1
ATOM 1013 C CA . VAL A 1 124 ? 12.321 3.234 -13.531 1.00 87.19 124 VAL A CA 1
ATOM 1014 C C . VAL A 1 124 ? 13.201 3.287 -12.279 1.00 87.19 124 VAL A C 1
ATOM 1016 O O . VAL A 1 124 ? 14.116 2.483 -12.121 1.00 87.19 124 VAL A O 1
ATOM 1019 N N . PHE A 1 125 ? 12.920 4.222 -11.368 1.00 90.19 125 PHE A N 1
ATOM 1020 C CA . PHE A 1 125 ? 13.649 4.349 -10.108 1.00 90.19 125 PHE A CA 1
ATOM 1021 C C . PHE A 1 125 ? 13.471 3.103 -9.228 1.00 90.19 125 PHE A C 1
ATOM 1023 O O . PHE A 1 125 ? 14.462 2.543 -8.760 1.00 90.19 125 PHE A O 1
ATOM 1030 N N . ILE A 1 126 ? 12.232 2.633 -9.059 1.00 93.38 126 ILE A N 1
ATOM 1031 C CA . ILE A 1 126 ? 11.923 1.436 -8.264 1.00 93.38 126 ILE A CA 1
ATOM 1032 C C . ILE A 1 126 ? 12.465 0.178 -8.947 1.00 93.38 126 ILE A C 1
ATOM 1034 O O . ILE A 1 126 ? 13.098 -0.641 -8.282 1.00 93.38 126 ILE A O 1
ATOM 1038 N N . ARG A 1 127 ? 12.297 0.047 -10.270 1.00 91.25 127 ARG A N 1
ATOM 1039 C CA . ARG A 1 127 ? 12.839 -1.086 -11.034 1.00 91.25 127 ARG A CA 1
ATOM 1040 C C . ARG A 1 127 ? 14.341 -1.226 -10.834 1.00 91.25 127 ARG A C 1
ATOM 1042 O O . ARG A 1 127 ? 14.830 -2.313 -10.557 1.00 91.25 127 ARG A O 1
ATOM 1049 N N . ASN A 1 128 ? 15.068 -0.118 -10.919 1.00 88.50 128 ASN A N 1
ATOM 1050 C CA . ASN A 1 128 ? 16.518 -0.121 -10.766 1.00 88.50 128 ASN A CA 1
ATOM 1051 C C . ASN A 1 128 ? 16.965 -0.424 -9.345 1.00 88.50 128 ASN A C 1
ATOM 1053 O O . ASN A 1 128 ? 17.957 -1.122 -9.159 1.00 88.50 128 ASN A O 1
ATOM 1057 N N . PHE A 1 129 ? 16.238 0.088 -8.352 1.00 92.69 129 PHE A N 1
ATOM 1058 C CA . PHE A 1 129 ? 16.473 -0.287 -6.968 1.00 92.69 129 PHE A CA 1
ATOM 1059 C C . PHE A 1 129 ? 16.351 -1.807 -6.795 1.00 92.69 129 PHE A C 1
ATOM 1061 O O . PHE A 1 129 ? 17.247 -2.413 -6.218 1.00 92.69 129 PHE A O 1
ATOM 1068 N N . LEU A 1 130 ? 15.308 -2.432 -7.347 1.00 92.94 130 LEU A N 1
ATOM 1069 C CA . LEU A 1 130 ? 15.105 -3.882 -7.255 1.00 92.94 130 LEU A CA 1
ATOM 1070 C C . LEU A 1 130 ? 16.094 -4.691 -8.113 1.00 92.94 130 LEU A C 1
ATOM 1072 O O . LEU A 1 130 ? 16.456 -5.799 -7.738 1.00 92.94 130 LEU A O 1
ATOM 1076 N N . ALA A 1 131 ? 16.560 -4.148 -9.238 1.00 90.12 131 ALA A N 1
ATOM 1077 C CA . ALA A 1 131 ? 17.517 -4.816 -10.122 1.00 90.12 131 ALA A CA 1
ATOM 1078 C C . ALA A 1 131 ? 18.972 -4.765 -9.617 1.00 90.12 131 ALA A C 1
ATOM 1080 O O . ALA A 1 131 ? 19.825 -5.489 -10.133 1.00 90.12 131 ALA A O 1
ATOM 1081 N N . ALA A 1 132 ? 19.285 -3.903 -8.644 1.00 88.44 132 ALA A N 1
ATOM 1082 C CA . ALA A 1 132 ? 20.637 -3.772 -8.113 1.00 88.44 132 ALA A CA 1
ATOM 1083 C C . ALA A 1 132 ? 21.043 -5.047 -7.337 1.00 88.44 132 ALA A C 1
ATOM 1085 O O . ALA A 1 132 ? 20.318 -5.446 -6.421 1.00 88.44 132 ALA A O 1
ATOM 1086 N N . PRO A 1 133 ? 22.190 -5.688 -7.643 1.00 88.88 133 PRO A N 1
ATOM 1087 C CA . PRO A 1 133 ? 22.603 -6.937 -6.993 1.00 88.88 133 PRO A CA 1
ATOM 1088 C C . PRO A 1 133 ? 22.662 -6.858 -5.460 1.00 88.88 133 PRO A C 1
ATOM 1090 O O . PRO A 1 133 ? 22.279 -7.799 -4.761 1.00 88.88 133 PRO A O 1
ATOM 1093 N N . GLU A 1 134 ? 23.086 -5.718 -4.915 1.00 89.81 134 GLU A N 1
ATOM 1094 C CA . GLU A 1 134 ? 23.128 -5.445 -3.475 1.00 89.81 134 GLU A CA 1
ATOM 1095 C C . GLU A 1 134 ? 21.742 -5.418 -2.807 1.00 89.81 134 GLU A C 1
ATOM 1097 O O . GLU A 1 134 ? 21.639 -5.596 -1.593 1.00 89.81 134 GLU A O 1
ATOM 1102 N N . ASN A 1 135 ? 20.675 -5.248 -3.591 1.00 92.94 135 ASN A N 1
ATOM 1103 C CA . ASN A 1 135 ? 19.298 -5.131 -3.122 1.00 92.94 135 ASN A CA 1
ATOM 1104 C C . ASN A 1 135 ? 18.499 -6.433 -3.259 1.00 92.94 135 ASN A C 1
ATOM 1106 O O . ASN A 1 135 ? 17.281 -6.414 -3.092 1.00 92.94 135 ASN A O 1
ATOM 1110 N N . THR A 1 136 ? 19.158 -7.576 -3.483 1.00 93.06 136 THR A N 1
ATOM 1111 C CA . THR A 1 136 ? 18.497 -8.891 -3.616 1.00 93.06 136 THR A CA 1
ATOM 1112 C C . THR A 1 136 ? 17.524 -9.183 -2.461 1.00 93.06 136 THR A C 1
ATOM 1114 O O . THR A 1 136 ? 16.402 -9.622 -2.696 1.00 93.06 136 THR A O 1
ATOM 1117 N N . ARG A 1 137 ? 17.880 -8.831 -1.214 1.00 95.62 137 ARG A N 1
ATOM 1118 C CA . ARG A 1 137 ? 16.969 -8.957 -0.057 1.00 95.62 137 ARG A CA 1
ATOM 1119 C C . ARG A 1 137 ? 15.656 -8.188 -0.258 1.00 95.62 137 ARG A C 1
ATOM 1121 O O . ARG A 1 137 ? 14.598 -8.662 0.139 1.00 95.62 137 ARG A O 1
ATOM 1128 N N . PHE A 1 138 ? 15.697 -6.995 -0.848 1.00 95.44 138 PHE A N 1
ATOM 1129 C CA . PHE A 1 138 ? 14.490 -6.201 -1.082 1.00 95.44 138 PHE A CA 1
ATOM 1130 C C . PHE A 1 138 ? 13.617 -6.778 -2.195 1.00 95.44 138 PHE A C 1
ATOM 1132 O O . PHE A 1 138 ? 12.410 -6.568 -2.154 1.00 95.44 138 PHE A O 1
ATOM 1139 N N . VAL A 1 139 ? 14.183 -7.544 -3.133 1.00 94.50 139 VAL A N 1
ATOM 1140 C CA . VAL A 1 139 ? 13.407 -8.307 -4.125 1.00 94.50 139 VAL A CA 1
ATOM 1141 C C . VAL A 1 139 ? 12.571 -9.386 -3.439 1.00 94.50 139 VAL A C 1
ATOM 1143 O O . VAL A 1 139 ? 11.388 -9.530 -3.745 1.00 94.50 139 VAL A O 1
ATOM 1146 N N . GLU A 1 140 ? 13.141 -10.100 -2.467 1.00 94.56 140 GLU A N 1
ATOM 1147 C CA . GLU A 1 140 ? 12.419 -11.113 -1.682 1.00 94.56 140 GLU A CA 1
ATOM 1148 C C . GLU A 1 140 ? 11.281 -10.483 -0.867 1.00 94.56 140 GLU A C 1
ATOM 1150 O O . GLU A 1 140 ? 10.141 -10.946 -0.924 1.00 94.56 140 GLU A O 1
ATOM 1155 N N . ILE A 1 141 ? 11.564 -9.379 -0.162 1.00 94.88 141 ILE A N 1
ATOM 1156 C CA . ILE A 1 141 ? 10.552 -8.646 0.618 1.00 94.88 141 ILE A CA 1
ATOM 1157 C C . ILE A 1 141 ? 9.461 -8.097 -0.306 1.00 94.88 141 ILE A C 1
ATOM 1159 O O . ILE A 1 141 ? 8.275 -8.204 0.007 1.00 94.88 141 ILE A O 1
ATOM 1163 N N . TYR A 1 142 ? 9.844 -7.536 -1.456 1.00 95.94 142 TYR A N 1
ATOM 1164 C CA . TYR A 1 142 ? 8.909 -7.027 -2.454 1.00 95.94 142 TYR A CA 1
ATOM 1165 C C . TYR A 1 142 ? 7.985 -8.136 -2.956 1.00 95.94 142 TYR A C 1
ATOM 1167 O O . TYR A 1 142 ? 6.773 -7.956 -2.928 1.00 95.94 142 TYR A O 1
ATOM 1175 N N . THR A 1 143 ? 8.539 -9.295 -3.316 1.00 94.50 143 THR A N 1
ATOM 1176 C CA . THR A 1 143 ? 7.778 -10.451 -3.816 1.00 94.50 143 THR A CA 1
ATOM 1177 C C . THR A 1 143 ? 6.808 -10.996 -2.761 1.00 94.50 143 THR A C 1
ATOM 1179 O O . THR A 1 143 ? 5.635 -11.217 -3.050 1.00 94.50 143 THR A O 1
ATOM 1182 N N . SER A 1 144 ? 7.254 -11.137 -1.507 1.00 94.25 144 SER A N 1
ATOM 1183 C CA . SER A 1 144 ? 6.377 -11.506 -0.379 1.00 94.25 144 SER A CA 1
ATOM 1184 C C . SER A 1 144 ? 5.246 -10.488 -0.185 1.00 94.25 144 SER A C 1
ATOM 1186 O O . SER A 1 144 ? 4.080 -10.841 0.020 1.00 94.25 144 SER A O 1
ATOM 1188 N N . THR A 1 145 ? 5.574 -9.197 -0.288 1.00 94.25 145 THR A N 1
ATOM 1189 C CA . THR A 1 145 ? 4.611 -8.106 -0.114 1.00 94.25 145 THR A CA 1
ATOM 1190 C C . THR A 1 145 ? 3.577 -8.088 -1.238 1.00 94.25 145 THR A C 1
ATOM 1192 O O . THR A 1 145 ? 2.384 -7.952 -0.957 1.00 94.25 145 THR A O 1
ATOM 1195 N N . THR A 1 146 ? 3.996 -8.246 -2.497 1.00 94.62 146 THR A N 1
ATOM 1196 C CA . THR A 1 146 ? 3.084 -8.269 -3.649 1.00 94.62 146 THR A CA 1
ATOM 1197 C C . THR A 1 146 ? 2.140 -9.456 -3.585 1.00 94.62 146 THR A C 1
ATOM 1199 O O . THR A 1 146 ? 0.933 -9.265 -3.736 1.00 94.62 146 THR A O 1
ATOM 1202 N N . GLU A 1 147 ? 2.643 -10.649 -3.269 1.00 93.75 147 GLU A N 1
ATOM 1203 C CA . GLU A 1 147 ? 1.822 -11.845 -3.064 1.00 93.75 147 GLU A CA 1
ATOM 1204 C C . GLU A 1 147 ? 0.780 -11.613 -1.960 1.00 93.75 147 GLU A C 1
ATOM 1206 O O . GLU A 1 147 ? -0.421 -11.835 -2.151 1.00 93.75 147 GLU A O 1
ATOM 1211 N N . HIS A 1 148 ? 1.216 -11.080 -0.816 1.00 91.62 148 HIS A N 1
ATOM 1212 C CA . HIS A 1 148 ? 0.320 -10.773 0.291 1.00 91.62 148 HIS A CA 1
ATOM 1213 C C . HIS A 1 148 ? -0.779 -9.779 -0.108 1.00 91.62 148 HIS A C 1
ATOM 1215 O O . HIS A 1 148 ? -1.949 -9.971 0.238 1.00 91.62 148 HIS A O 1
ATOM 1221 N N . PHE A 1 149 ? -0.420 -8.722 -0.838 1.00 93.44 149 PHE A N 1
ATOM 1222 C CA . PHE A 1 149 ? -1.360 -7.690 -1.271 1.00 93.44 149 PHE A CA 1
ATOM 1223 C C . PHE A 1 149 ? -2.333 -8.253 -2.299 1.00 93.44 149 PHE A C 1
ATOM 1225 O O . PHE A 1 149 ? -3.535 -8.032 -2.167 1.00 93.44 149 PHE A O 1
ATOM 1232 N N . ARG A 1 150 ? -1.846 -9.038 -3.264 1.00 92.56 150 ARG A N 1
ATOM 1233 C CA . ARG A 1 150 ? -2.661 -9.697 -4.288 1.00 92.56 150 ARG A CA 1
ATOM 1234 C C . ARG A 1 150 ? -3.776 -10.524 -3.654 1.00 92.56 150 ARG A C 1
ATOM 1236 O O . ARG A 1 150 ? -4.945 -10.272 -3.936 1.00 92.56 150 ARG A O 1
ATOM 1243 N N . PHE A 1 151 ? -3.451 -11.433 -2.734 1.00 91.56 151 PHE A N 1
ATOM 1244 C CA . PHE A 1 151 ? -4.470 -12.264 -2.079 1.00 91.56 151 PHE A CA 1
ATOM 1245 C C . PHE A 1 151 ? -5.437 -11.457 -1.216 1.00 91.56 151 PHE A C 1
ATOM 1247 O O . PHE A 1 151 ? -6.633 -11.745 -1.188 1.00 91.56 151 PHE A O 1
ATOM 1254 N N . LYS A 1 152 ? -4.956 -10.418 -0.528 1.00 89.75 152 LYS A N 1
ATOM 1255 C CA . LYS A 1 152 ? -5.825 -9.531 0.257 1.00 89.75 152 LYS A CA 1
ATOM 1256 C C . LYS A 1 152 ? -6.788 -8.747 -0.625 1.00 89.75 152 LYS A C 1
ATOM 1258 O O . LYS A 1 152 ? -7.951 -8.617 -0.259 1.00 89.75 152 LYS A O 1
ATOM 1263 N N . ILE A 1 153 ? -6.324 -8.263 -1.773 1.00 90.62 153 ILE A N 1
ATOM 1264 C CA . ILE A 1 153 ? -7.153 -7.578 -2.764 1.00 90.62 153 ILE A CA 1
ATOM 1265 C C . ILE A 1 153 ? -8.202 -8.545 -3.310 1.00 90.62 153 ILE A C 1
ATOM 1267 O O . ILE A 1 153 ? -9.378 -8.211 -3.264 1.00 90.62 153 ILE A O 1
ATOM 1271 N N . ILE A 1 154 ? -7.814 -9.751 -3.735 1.00 89.12 154 ILE A N 1
ATOM 1272 C CA . ILE A 1 154 ? -8.755 -10.771 -4.232 1.00 89.12 154 ILE A CA 1
ATOM 1273 C C . ILE A 1 154 ? -9.825 -11.094 -3.181 1.00 89.12 154 ILE A C 1
ATOM 1275 O O . ILE A 1 154 ? -11.009 -11.104 -3.492 1.00 89.12 154 ILE A O 1
ATOM 1279 N N . ALA A 1 155 ? -9.424 -11.311 -1.928 1.00 86.62 155 ALA A N 1
ATOM 1280 C CA . ALA A 1 155 ? -10.342 -11.736 -0.875 1.00 86.62 155 ALA A CA 1
ATOM 1281 C C . ALA A 1 155 ? -11.272 -10.626 -0.356 1.00 86.62 155 ALA A C 1
ATOM 1283 O O . ALA A 1 155 ? -12.295 -10.929 0.253 1.00 86.62 155 ALA A O 1
ATOM 1284 N N . LYS A 1 156 ? -10.893 -9.348 -0.495 1.00 84.56 156 LYS A N 1
ATOM 1285 C CA . LYS A 1 156 ? -11.587 -8.226 0.170 1.00 84.56 156 LYS A CA 1
ATOM 1286 C C . LYS A 1 156 ? -12.190 -7.211 -0.783 1.00 84.56 156 LYS A C 1
ATOM 1288 O O . LYS A 1 156 ? -13.044 -6.429 -0.365 1.00 84.56 156 LYS A O 1
ATOM 1293 N N . ARG A 1 157 ? -11.749 -7.187 -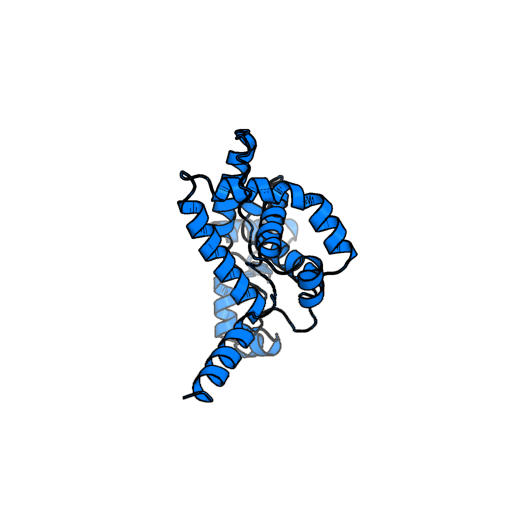2.038 1.00 85.69 157 ARG A N 1
ATOM 1294 C CA . ARG A 1 157 ? -12.319 -6.300 -3.042 1.00 85.69 157 ARG A CA 1
ATOM 1295 C C . ARG A 1 157 ? -13.714 -6.799 -3.406 1.00 85.69 157 ARG A C 1
ATOM 1297 O O . ARG A 1 157 ? -13.881 -7.939 -3.818 1.00 85.69 157 ARG A O 1
ATOM 1304 N N . LYS A 1 158 ? -14.707 -5.921 -3.288 1.00 78.75 158 LYS A N 1
ATOM 1305 C CA . LYS A 1 158 ? -16.075 -6.195 -3.754 1.00 78.75 158 LYS A CA 1
ATOM 1306 C C . LYS A 1 158 ? -16.153 -6.019 -5.273 1.00 78.75 158 LYS A C 1
ATOM 1308 O O . LYS A 1 158 ? -15.469 -5.154 -5.816 1.00 78.75 158 LYS A O 1
ATOM 1313 N N . ASP A 1 159 ? -17.038 -6.757 -5.942 1.00 67.62 159 ASP A N 1
ATOM 1314 C CA . ASP A 1 159 ? -17.136 -6.802 -7.417 1.00 67.62 159 ASP A CA 1
ATOM 1315 C C . ASP A 1 159 ? -17.332 -5.438 -8.106 1.00 67.62 159 ASP A C 1
ATOM 1317 O O . ASP A 1 159 ? -16.940 -5.251 -9.258 1.00 67.62 159 ASP A O 1
ATOM 1321 N N . HIS A 1 160 ? -17.891 -4.465 -7.383 1.00 68.06 160 HIS A N 1
ATOM 1322 C CA . HIS A 1 160 ? -18.199 -3.118 -7.876 1.00 68.06 160 HIS A CA 1
ATOM 1323 C C . HIS A 1 160 ? -17.305 -2.030 -7.263 1.00 68.06 160 HIS A C 1
ATOM 1325 O O . HIS A 1 160 ? -17.571 -0.839 -7.416 1.00 68.06 160 HIS A O 1
ATOM 1331 N N . GLN A 1 161 ? -16.284 -2.416 -6.494 1.00 83.44 161 GLN A N 1
ATOM 1332 C CA . GLN A 1 161 ? -15.352 -1.461 -5.913 1.00 83.44 161 GLN A CA 1
ATOM 1333 C C . GLN A 1 161 ? -14.307 -1.067 -6.958 1.00 83.44 161 GLN A C 1
ATOM 1335 O O . GLN A 1 161 ? -13.553 -1.916 -7.454 1.00 83.44 161 GLN A O 1
ATOM 1340 N N . SER A 1 162 ? -14.234 0.232 -7.240 1.00 90.94 162 SER A N 1
ATOM 1341 C CA . SER A 1 162 ? -13.215 0.812 -8.104 1.00 90.94 162 SER A CA 1
ATOM 1342 C C . SER A 1 162 ? -11.821 0.673 -7.481 1.00 90.94 162 SER A C 1
ATOM 1344 O O . SER A 1 162 ? -11.652 0.665 -6.255 1.00 90.94 162 SER A O 1
ATOM 1346 N N . PHE A 1 163 ? -10.799 0.501 -8.320 1.00 93.56 163 PHE A N 1
ATOM 1347 C CA . PHE A 1 163 ? -9.449 0.227 -7.821 1.00 93.56 163 PHE A CA 1
ATOM 1348 C C . PHE A 1 163 ? -8.806 1.441 -7.140 1.00 93.56 163 PHE A C 1
ATOM 1350 O O . PHE A 1 163 ? -8.038 1.276 -6.200 1.00 93.56 163 PHE A O 1
ATOM 1357 N N . ASP A 1 164 ? -9.161 2.659 -7.543 1.00 94.44 164 ASP A N 1
ATOM 1358 C CA . ASP A 1 164 ? -8.742 3.897 -6.878 1.00 94.44 164 ASP A CA 1
ATOM 1359 C C . ASP A 1 164 ? -9.261 3.976 -5.437 1.00 94.44 164 ASP A C 1
ATOM 1361 O O . ASP A 1 164 ? -8.479 4.235 -4.525 1.00 94.44 164 ASP A O 1
ATOM 1365 N N . ALA A 1 165 ? -10.532 3.639 -5.193 1.00 92.19 165 ALA A N 1
ATOM 1366 C CA . ALA A 1 165 ? -11.079 3.579 -3.835 1.00 92.19 165 ALA A CA 1
ATOM 1367 C C . ALA A 1 165 ? -10.369 2.523 -2.969 1.00 92.19 165 ALA A C 1
ATOM 1369 O O . ALA A 1 165 ? -10.160 2.724 -1.771 1.00 92.19 165 ALA A O 1
ATOM 1370 N N . LEU A 1 166 ? -9.978 1.395 -3.573 1.00 91.94 166 LEU A N 1
ATOM 1371 C CA . LEU A 1 166 ? -9.179 0.373 -2.900 1.00 91.94 166 LEU A CA 1
ATOM 1372 C C . LEU A 1 166 ? -7.779 0.889 -2.552 1.00 91.94 166 LEU A C 1
ATOM 1374 O O . LEU A 1 166 ? -7.318 0.660 -1.434 1.00 91.94 166 LEU A O 1
ATOM 1378 N N . VAL A 1 167 ? -7.109 1.580 -3.478 1.00 92.81 167 VAL A N 1
ATOM 1379 C CA . VAL A 1 167 ? -5.769 2.136 -3.247 1.00 92.81 167 VAL A CA 1
ATOM 1380 C C . VAL A 1 167 ? -5.804 3.177 -2.131 1.00 92.81 167 VAL A C 1
ATOM 1382 O O . VAL A 1 167 ? -4.966 3.103 -1.236 1.00 92.81 167 VAL A O 1
ATOM 1385 N N . GLU A 1 168 ? -6.780 4.088 -2.116 1.00 94.25 168 GLU A N 1
ATOM 1386 C CA . GLU A 1 168 ? -6.913 5.069 -1.028 1.00 94.25 168 GLU A CA 1
ATOM 1387 C C . GLU A 1 168 ? -7.169 4.396 0.324 1.00 94.25 168 GLU A C 1
ATOM 1389 O O . GLU A 1 168 ? -6.482 4.686 1.302 1.00 94.25 168 GLU A O 1
ATOM 1394 N N . SER A 1 169 ? -8.070 3.411 0.373 1.00 90.38 169 SER A N 1
ATOM 1395 C CA . SER A 1 169 ? -8.322 2.657 1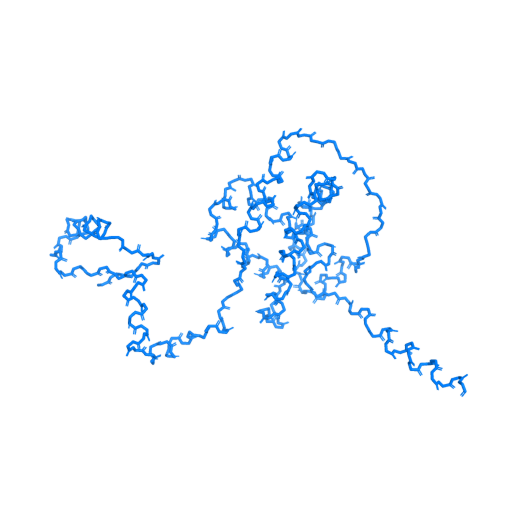.605 1.00 90.38 169 SER A CA 1
ATOM 1396 C C . SER A 1 169 ? -7.077 1.912 2.098 1.00 90.38 169 SER A C 1
ATOM 1398 O O . SER A 1 169 ? -6.805 1.874 3.300 1.00 90.38 169 SER A O 1
ATOM 1400 N N . LEU A 1 170 ? -6.294 1.334 1.184 1.00 90.75 170 LEU A N 1
ATOM 1401 C CA . LEU A 1 170 ? -5.036 0.672 1.511 1.00 90.75 170 LEU A CA 1
ATOM 1402 C C . LEU A 1 170 ? -4.011 1.670 2.065 1.00 90.75 170 LEU A C 1
ATOM 1404 O O . LEU A 1 170 ? -3.367 1.381 3.072 1.00 90.75 170 LEU A O 1
ATOM 1408 N N . MET A 1 171 ? -3.891 2.852 1.460 1.00 92.06 171 MET A N 1
ATOM 1409 C CA . MET A 1 171 ? -3.004 3.919 1.934 1.00 92.06 171 MET A CA 1
ATOM 1410 C C . MET A 1 171 ? -3.360 4.361 3.357 1.00 92.06 171 MET A C 1
ATOM 1412 O O . MET A 1 171 ? -2.473 4.441 4.210 1.00 92.06 171 MET A O 1
ATOM 1416 N N . ASP A 1 172 ? -4.649 4.538 3.654 1.00 90.19 172 ASP A N 1
ATOM 1417 C CA . ASP A 1 172 ? -5.117 4.859 5.005 1.00 90.19 172 ASP A CA 1
ATOM 1418 C C . ASP A 1 172 ? -4.723 3.774 6.014 1.00 90.19 172 ASP A C 1
ATOM 1420 O O . ASP A 1 172 ? -4.237 4.072 7.108 1.00 90.19 172 ASP A O 1
ATOM 1424 N N . VAL A 1 173 ? -4.890 2.495 5.663 1.00 88.50 173 VAL A N 1
ATOM 1425 C CA . VAL A 1 173 ? -4.494 1.376 6.534 1.00 88.50 173 VAL A CA 1
ATOM 1426 C C . VAL A 1 173 ? -2.984 1.371 6.776 1.00 88.50 173 VAL A C 1
ATOM 1428 O O . VAL A 1 173 ? -2.550 1.175 7.915 1.00 88.50 173 VAL A O 1
ATOM 1431 N N . LEU A 1 174 ? -2.186 1.598 5.732 1.00 89.75 174 LEU A N 1
ATOM 1432 C CA . LEU A 1 174 ? -0.726 1.615 5.811 1.00 89.75 174 LEU A CA 1
ATOM 1433 C C . LEU A 1 174 ? -0.225 2.726 6.742 1.00 89.75 174 LEU A C 1
ATOM 1435 O O . LEU A 1 174 ? 0.564 2.458 7.654 1.00 89.75 174 LEU A O 1
ATOM 1439 N N . PHE A 1 175 ? -0.722 3.951 6.571 1.00 89.44 175 PHE A N 1
ATOM 1440 C CA . PHE A 1 175 ? -0.278 5.110 7.351 1.00 89.44 175 PHE A CA 1
ATOM 1441 C C . PHE A 1 175 ? -0.772 5.094 8.793 1.00 89.44 175 PHE A C 1
ATOM 1443 O O . PHE A 1 175 ? -0.034 5.486 9.697 1.00 89.44 175 PHE A O 1
ATOM 1450 N N . ASN A 1 176 ? -1.978 4.580 9.039 1.00 85.44 176 ASN A N 1
ATOM 1451 C CA . ASN A 1 176 ? -2.500 4.464 10.400 1.00 85.44 176 ASN A CA 1
ATOM 1452 C C . ASN A 1 176 ? -1.758 3.410 11.234 1.00 85.44 176 ASN A C 1
ATOM 1454 O O . ASN A 1 176 ? -1.742 3.496 12.462 1.00 85.44 176 ASN A O 1
ATOM 1458 N N . ARG A 1 177 ? -1.156 2.400 10.592 1.00 83.56 177 ARG A N 1
ATOM 1459 C CA . ARG A 1 177 ? -0.507 1.274 11.285 1.00 83.56 177 ARG A CA 1
ATOM 1460 C C . ARG A 1 177 ? 1.004 1.398 11.402 1.00 83.56 177 ARG A C 1
ATOM 1462 O O . ARG A 1 177 ? 1.565 0.849 12.346 1.00 83.56 177 ARG A O 1
ATOM 1469 N N . ALA A 1 178 ? 1.664 2.095 10.480 1.00 84.94 178 ALA A N 1
ATOM 1470 C CA . ALA A 1 178 ? 3.106 2.306 10.520 1.00 84.94 178 ALA A CA 1
ATOM 1471 C C . ALA A 1 178 ? 3.436 3.797 10.421 1.00 84.94 178 ALA A C 1
ATOM 1473 O O . ALA A 1 178 ? 3.372 4.399 9.350 1.00 84.94 178 ALA A O 1
ATOM 1474 N N . SER A 1 179 ? 3.871 4.383 11.539 1.00 86.19 179 SER A N 1
ATOM 1475 C CA . SER A 1 179 ? 4.252 5.799 11.602 1.00 86.19 179 SER A CA 1
ATOM 1476 C C . SER A 1 179 ? 5.404 6.151 10.660 1.00 86.19 179 SER A C 1
ATOM 1478 O O . SER A 1 179 ? 5.480 7.285 10.205 1.00 86.19 179 SER A O 1
ATOM 1480 N N . VAL A 1 180 ? 6.282 5.188 10.351 1.00 89.81 180 VAL A N 1
ATOM 1481 C CA . VAL A 1 180 ? 7.356 5.335 9.355 1.00 89.81 180 VAL A CA 1
ATOM 1482 C C . VAL A 1 180 ? 6.782 5.652 7.977 1.00 89.81 180 VAL A C 1
ATOM 1484 O O . VAL A 1 180 ? 7.252 6.578 7.323 1.00 89.81 180 VAL A O 1
ATOM 1487 N N . LEU A 1 181 ? 5.731 4.943 7.557 1.00 89.56 181 LEU A N 1
ATOM 1488 C CA . LEU A 1 181 ? 5.081 5.167 6.263 1.00 89.56 181 LEU A CA 1
ATOM 1489 C C . LEU A 1 181 ? 4.347 6.513 6.217 1.00 89.56 181 LEU A C 1
ATOM 1491 O O . LEU A 1 181 ? 4.268 7.142 5.165 1.00 89.56 181 LEU A O 1
ATOM 1495 N N . ALA A 1 182 ? 3.850 6.975 7.367 1.00 87.88 182 ALA A N 1
ATOM 1496 C CA . ALA A 1 182 ? 3.159 8.253 7.494 1.00 87.88 182 ALA A CA 1
ATOM 1497 C C . ALA A 1 182 ? 4.094 9.480 7.430 1.00 87.88 182 ALA A C 1
ATOM 1499 O O . ALA A 1 182 ? 3.598 10.607 7.357 1.00 87.88 182 ALA A O 1
ATOM 1500 N N . GLN A 1 183 ? 5.422 9.304 7.451 1.00 88.88 183 GLN A N 1
ATOM 1501 C CA . GLN A 1 183 ? 6.374 10.415 7.360 1.00 88.88 183 GLN A CA 1
ATOM 1502 C C . GLN A 1 183 ? 6.286 11.138 6.006 1.00 88.88 183 GLN A C 1
ATOM 1504 O O . GLN A 1 183 ? 6.034 10.536 4.957 1.00 88.88 183 GLN A O 1
ATOM 1509 N N . SER A 1 184 ? 6.530 12.452 6.021 1.00 77.62 184 SER A N 1
ATOM 1510 C CA . SER A 1 184 ? 6.614 13.251 4.794 1.00 77.62 184 SER A CA 1
ATOM 1511 C C . SER A 1 184 ? 7.717 12.700 3.879 1.00 77.62 184 SER A C 1
ATOM 1513 O O . SER A 1 184 ? 8.796 12.355 4.348 1.00 77.62 184 SER A O 1
ATOM 1515 N N . GLY A 1 185 ? 7.441 12.565 2.580 1.00 82.75 185 GLY A N 1
ATOM 1516 C CA . GLY A 1 185 ? 8.326 11.893 1.616 1.00 82.75 185 GLY A CA 1
ATOM 1517 C C . GLY A 1 185 ? 8.055 10.390 1.473 1.00 82.75 185 GLY A C 1
ATOM 1518 O O . GLY A 1 185 ? 7.852 9.920 0.349 1.00 82.75 185 GLY A O 1
ATOM 1519 N N . HIS A 1 186 ? 7.930 9.653 2.582 1.00 92.56 186 HIS A N 1
ATOM 1520 C CA . HIS A 1 186 ? 7.588 8.221 2.566 1.00 92.56 186 HIS A CA 1
ATOM 1521 C C . HIS A 1 186 ? 6.177 7.962 2.039 1.00 92.56 186 HIS A C 1
ATOM 1523 O O . HIS A 1 186 ? 5.970 6.987 1.321 1.00 92.56 186 HIS A O 1
ATOM 1529 N N . GLN A 1 187 ? 5.224 8.865 2.290 1.00 92.81 187 GLN A N 1
ATOM 1530 C CA . GLN A 1 187 ? 3.874 8.748 1.727 1.00 92.81 187 GLN A CA 1
ATOM 1531 C C . GLN A 1 187 ? 3.885 8.713 0.190 1.00 92.81 187 GLN A C 1
ATOM 1533 O O . GLN A 1 187 ? 3.200 7.899 -0.430 1.00 92.81 187 GLN A O 1
ATOM 1538 N N . SER A 1 188 ? 4.703 9.571 -0.432 1.00 93.12 188 SER A N 1
ATOM 1539 C CA . SER A 1 188 ? 4.823 9.626 -1.891 1.00 93.12 188 SER A CA 1
ATOM 1540 C C . SER A 1 188 ? 5.505 8.373 -2.439 1.00 93.12 188 SER A C 1
ATOM 1542 O O . SER A 1 188 ? 5.033 7.809 -3.422 1.00 93.12 188 SER A O 1
ATOM 1544 N N . LEU A 1 189 ? 6.558 7.885 -1.772 1.00 95.19 189 LEU A N 1
ATOM 1545 C CA . LEU A 1 189 ? 7.211 6.623 -2.137 1.00 95.19 189 LEU A CA 1
ATOM 1546 C C . LEU A 1 189 ? 6.278 5.419 -1.969 1.00 95.19 189 LEU A C 1
ATOM 1548 O O . LEU A 1 189 ? 6.274 4.534 -2.816 1.00 95.19 189 LEU A O 1
ATOM 1552 N N . THR A 1 190 ? 5.441 5.409 -0.931 1.00 96.00 190 THR A N 1
ATOM 1553 C CA . THR A 1 190 ? 4.442 4.353 -0.702 1.00 96.00 190 THR A CA 1
ATOM 1554 C C . THR A 1 190 ? 3.443 4.308 -1.855 1.00 96.00 190 THR A C 1
ATOM 1556 O O . THR A 1 190 ? 3.207 3.249 -2.437 1.00 96.00 190 THR A O 1
ATOM 1559 N N . ARG A 1 191 ? 2.925 5.472 -2.270 1.00 95.81 191 ARG A N 1
ATOM 1560 C CA . ARG A 1 191 ? 2.035 5.580 -3.434 1.00 95.81 191 ARG A CA 1
ATOM 1561 C C . ARG A 1 191 ? 2.730 5.193 -4.742 1.00 95.81 191 ARG A C 1
ATOM 1563 O O . ARG A 1 191 ? 2.103 4.566 -5.594 1.00 95.81 191 ARG A O 1
ATOM 1570 N N . ALA A 1 192 ? 4.007 5.549 -4.895 1.00 96.00 192 ALA A N 1
ATOM 1571 C CA . ALA A 1 192 ? 4.827 5.173 -6.045 1.00 96.00 192 ALA A CA 1
ATOM 1572 C C . ALA A 1 192 ? 5.044 3.656 -6.120 1.00 96.00 192 ALA A C 1
ATOM 1574 O O . ALA A 1 192 ? 4.978 3.080 -7.201 1.00 96.00 192 ALA A O 1
ATOM 1575 N N . LEU A 1 193 ? 5.257 3.000 -4.979 1.00 96.50 193 LEU A N 1
ATOM 1576 C CA . LEU A 1 193 ? 5.447 1.557 -4.908 1.00 96.50 193 LEU A CA 1
ATOM 1577 C C . LEU A 1 193 ? 4.153 0.797 -5.221 1.00 96.50 193 LEU A C 1
ATOM 1579 O O . LEU A 1 193 ? 4.188 -0.152 -5.997 1.00 96.50 193 LEU A O 1
ATOM 1583 N N . LEU A 1 194 ? 3.000 1.257 -4.723 1.00 96.38 194 LEU A N 1
ATOM 1584 C CA . LEU A 1 194 ? 1.698 0.709 -5.129 1.00 96.38 194 LEU A CA 1
ATOM 1585 C C . LEU A 1 194 ? 1.433 0.897 -6.626 1.00 96.38 194 LEU A C 1
ATOM 1587 O O . LEU A 1 194 ? 0.938 -0.019 -7.281 1.00 96.38 194 LEU A O 1
ATOM 1591 N N . PHE A 1 195 ? 1.785 2.066 -7.172 1.00 96.38 195 PHE A N 1
ATOM 1592 C CA . PHE A 1 195 ? 1.718 2.304 -8.612 1.00 96.38 195 PHE A CA 1
ATOM 1593 C C . PHE A 1 195 ? 2.591 1.307 -9.368 1.00 96.38 195 PHE A C 1
ATOM 1595 O O . PHE A 1 195 ? 2.122 0.719 -10.332 1.00 96.38 195 PHE A O 1
ATOM 1602 N N . TYR A 1 196 ? 3.829 1.091 -8.922 1.00 96.00 196 TYR A N 1
ATOM 1603 C CA . TYR A 1 196 ? 4.762 0.150 -9.536 1.00 96.00 196 TYR A CA 1
ATOM 1604 C C . TYR A 1 196 ? 4.206 -1.281 -9.551 1.00 96.00 196 TYR A C 1
ATOM 1606 O O . TYR A 1 196 ? 4.189 -1.910 -10.604 1.00 96.00 196 TYR A O 1
ATOM 1614 N N . MET A 1 197 ? 3.673 -1.758 -8.420 1.00 95.31 197 MET A N 1
ATOM 1615 C CA . MET A 1 197 ? 3.029 -3.077 -8.321 1.00 95.31 197 MET A CA 1
ATOM 1616 C C . MET A 1 197 ? 1.829 -3.207 -9.267 1.00 95.31 197 MET A C 1
ATOM 1618 O O . MET A 1 197 ? 1.634 -4.231 -9.915 1.00 95.31 197 MET A O 1
ATOM 1622 N N . TYR A 1 198 ? 0.994 -2.171 -9.361 1.00 95.12 198 TYR A N 1
ATOM 1623 C CA . TYR A 1 198 ? -0.145 -2.188 -10.276 1.00 95.12 198 TYR A CA 1
ATOM 1624 C C . TYR A 1 1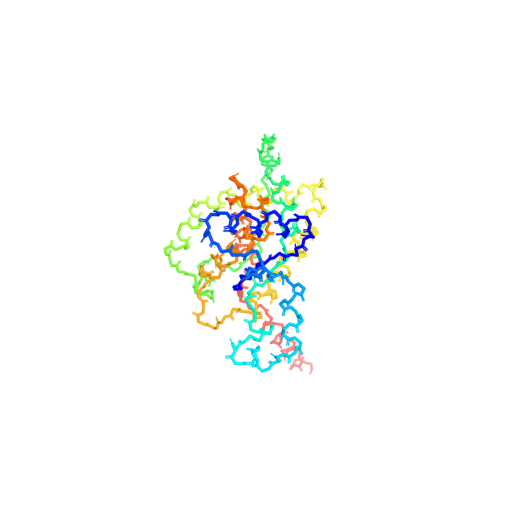98 ? 0.324 -2.146 -11.738 1.00 95.12 198 TYR A C 1
ATOM 1626 O O . TYR A 1 198 ? -0.095 -2.958 -12.558 1.00 95.12 198 TYR A O 1
ATOM 1634 N N . TRP A 1 199 ? 1.246 -1.242 -12.064 1.00 93.38 199 TRP A N 1
ATOM 1635 C CA . TRP A 1 199 ? 1.798 -1.051 -13.403 1.00 93.38 199 TRP A CA 1
ATOM 1636 C C . TRP A 1 199 ? 2.437 -2.323 -13.978 1.00 93.38 199 TRP A C 1
ATOM 1638 O O . TRP A 1 199 ? 2.257 -2.604 -15.165 1.00 93.38 199 TRP A O 1
ATOM 1648 N N . ASN A 1 200 ? 3.133 -3.095 -13.140 1.00 91.88 200 ASN A N 1
ATOM 1649 C CA . ASN A 1 200 ? 3.801 -4.345 -13.515 1.00 91.88 200 ASN A CA 1
ATOM 1650 C C . ASN A 1 200 ? 2.936 -5.599 -13.355 1.00 91.88 200 ASN A C 1
ATOM 1652 O O . ASN A 1 200 ? 3.417 -6.698 -13.596 1.00 91.88 200 ASN A O 1
ATOM 1656 N N . CYS A 1 201 ? 1.650 -5.447 -13.032 1.00 91.88 201 CYS A N 1
ATOM 1657 C CA . CYS A 1 201 ? 0.727 -6.577 -12.900 1.00 91.88 201 CYS A CA 1
ATOM 1658 C C . CYS A 1 201 ? 1.008 -7.516 -11.719 1.00 91.88 201 CYS A C 1
ATOM 1660 O O . CYS A 1 201 ? 0.566 -8.659 -11.664 1.00 91.88 201 CYS A O 1
ATOM 1662 N N . ASP A 1 202 ? 1.646 -6.988 -10.681 1.00 92.69 202 ASP A N 1
ATOM 1663 C CA . ASP A 1 202 ? 1.787 -7.690 -9.411 1.00 92.69 202 ASP A CA 1
ATOM 1664 C C . ASP A 1 202 ? 0.478 -7.670 -8.610 1.00 92.69 202 ASP A C 1
ATOM 1666 O O . ASP A 1 202 ? 0.162 -8.625 -7.898 1.00 92.69 202 ASP A O 1
ATOM 1670 N N . ILE A 1 203 ? -0.322 -6.608 -8.761 1.00 93.19 203 ILE A N 1
ATOM 1671 C CA . ILE A 1 203 ? -1.636 -6.457 -8.122 1.00 93.19 203 ILE A CA 1
ATOM 1672 C C . ILE A 1 203 ? -2.722 -6.006 -9.110 1.00 93.19 203 ILE A C 1
ATOM 1674 O O . ILE A 1 203 ? -2.449 -5.384 -10.142 1.00 93.19 203 ILE A O 1
ATOM 1678 N N . GLY A 1 204 ? -3.976 -6.261 -8.729 1.00 91.06 204 GLY A N 1
ATOM 1679 C CA . GLY A 1 204 ? -5.148 -6.047 -9.578 1.00 91.06 204 GLY A CA 1
ATOM 1680 C C . GLY A 1 204 ? -5.494 -7.287 -10.401 1.00 91.06 204 GLY A C 1
ATOM 1681 O O . GLY A 1 204 ? -4.813 -8.302 -10.326 1.00 91.06 204 GLY A O 1
ATOM 1682 N N . LYS A 1 205 ? -6.599 -7.204 -11.140 1.00 89.81 205 LYS A N 1
ATOM 1683 C CA . LYS A 1 205 ? -6.963 -8.187 -12.161 1.00 89.81 205 LYS A CA 1
ATOM 1684 C C . LYS A 1 205 ? -6.072 -7.997 -13.381 1.00 89.81 205 LYS A C 1
ATOM 1686 O O . LYS A 1 205 ? -5.810 -6.853 -13.760 1.00 89.81 205 LYS A O 1
ATOM 1691 N N . ASP A 1 206 ? -5.702 -9.106 -13.993 1.00 86.25 206 ASP A N 1
ATOM 1692 C CA . ASP A 1 206 ? -5.020 -9.182 -15.278 1.00 86.25 206 ASP A CA 1
ATOM 1693 C C . ASP A 1 206 ? -5.824 -10.112 -16.195 1.00 86.25 206 ASP A C 1
ATOM 1695 O O . ASP A 1 206 ? -6.761 -10.768 -15.736 1.00 86.25 206 ASP A O 1
ATOM 1699 N N . VAL A 1 207 ? -5.508 -10.130 -17.489 1.00 76.38 207 VAL A N 1
ATOM 1700 C CA . VAL A 1 207 ? -6.094 -11.112 -18.406 1.00 76.38 207 VAL A CA 1
ATOM 1701 C C . VAL A 1 207 ? -5.481 -12.464 -18.047 1.00 76.38 207 VAL A C 1
ATOM 1703 O O . VAL A 1 207 ? -4.256 -12.602 -18.058 1.00 76.38 207 VAL A O 1
ATOM 1706 N N . ASP A 1 208 ? -6.313 -13.432 -17.664 1.00 58.53 208 ASP A N 1
ATOM 1707 C CA . ASP A 1 208 ? -5.872 -14.810 -17.467 1.00 58.53 208 ASP A CA 1
ATOM 1708 C C . ASP A 1 208 ? -5.366 -15.338 -18.816 1.00 58.53 208 ASP A C 1
ATOM 1710 O O . ASP A 1 208 ? -6.147 -15.715 -19.681 1.00 58.53 208 ASP A O 1
ATOM 1714 N N . ASN A 1 209 ? -4.046 -15.408 -19.000 1.00 48.28 209 ASN A N 1
ATOM 1715 C CA . ASN A 1 209 ? -3.447 -16.129 -20.132 1.00 48.28 209 ASN A CA 1
ATOM 1716 C C . ASN A 1 209 ? -3.597 -17.661 -19.982 1.00 48.28 209 ASN A C 1
ATOM 1718 O O . ASN A 1 209 ? -2.983 -18.431 -20.715 1.00 48.28 209 ASN A O 1
ATOM 1722 N N . THR A 1 210 ? -4.368 -18.117 -18.994 1.00 43.78 210 THR A N 1
ATOM 1723 C CA . THR A 1 210 ? -4.508 -19.521 -18.606 1.00 43.78 210 THR A CA 1
ATOM 1724 C C . THR A 1 210 ? -5.548 -20.267 -19.449 1.00 43.78 210 THR A C 1
ATOM 1726 O O . THR A 1 210 ? -5.459 -21.487 -19.555 1.00 43.78 210 THR A O 1
ATOM 1729 N N . GLU A 1 211 ? -6.463 -19.567 -20.132 1.00 40.97 211 GLU A N 1
ATOM 1730 C CA . GLU A 1 211 ? -7.390 -20.200 -21.092 1.00 40.97 211 GLU A CA 1
ATOM 1731 C C . GLU A 1 211 ? -6.670 -20.693 -22.368 1.00 40.97 211 GLU A C 1
ATOM 1733 O O . GLU A 1 211 ? -7.091 -21.677 -22.970 1.00 40.97 211 GLU A O 1
ATOM 1738 N N . GLU A 1 212 ? -5.508 -20.130 -22.733 1.00 42.22 212 GLU A N 1
ATOM 1739 C CA . GLU A 1 212 ? -4.720 -20.626 -23.879 1.00 42.22 212 GLU A CA 1
ATOM 1740 C C . GLU A 1 212 ? -4.016 -21.973 -23.600 1.00 42.22 212 GLU A C 1
ATOM 1742 O O . GLU A 1 212 ? -3.637 -22.679 -24.537 1.00 42.22 212 GLU A O 1
ATOM 1747 N N . ALA A 1 213 ? -3.858 -22.375 -22.331 1.00 39.84 213 ALA A N 1
ATOM 1748 C CA . ALA A 1 213 ? -3.206 -23.638 -21.970 1.00 39.84 213 ALA A CA 1
ATOM 1749 C C . ALA A 1 213 ? -4.161 -24.850 -22.001 1.00 39.84 213 ALA A C 1
ATOM 1751 O O . ALA A 1 213 ? -3.717 -25.966 -22.283 1.00 39.84 213 ALA A O 1
ATOM 1752 N N . GLU A 1 214 ? -5.461 -24.652 -21.759 1.00 41.12 214 GLU A N 1
ATOM 1753 C CA . GLU A 1 214 ? -6.462 -25.732 -21.804 1.00 41.12 214 GLU A CA 1
ATOM 1754 C C . GLU A 1 214 ? -6.950 -26.022 -23.239 1.00 41.12 214 GLU A C 1
ATOM 1756 O O . GLU A 1 214 ? -7.180 -27.186 -23.591 1.00 41.12 214 GLU A O 1
ATOM 1761 N N . ASP A 1 215 ? -6.976 -25.015 -24.119 1.00 42.59 215 ASP A N 1
ATOM 1762 C CA . ASP A 1 215 ? -7.312 -25.196 -25.541 1.00 42.59 215 ASP A CA 1
ATOM 1763 C C . ASP A 1 215 ? -6.148 -25.777 -26.370 1.00 42.59 215 ASP A C 1
ATOM 1765 O O . ASP A 1 215 ? -6.375 -26.515 -27.337 1.00 42.59 215 ASP A O 1
ATOM 1769 N N . ALA A 1 216 ? -4.892 -25.536 -25.973 1.00 44.22 216 ALA A N 1
ATOM 1770 C CA . ALA A 1 216 ? -3.724 -26.158 -26.606 1.00 44.22 216 ALA A CA 1
ATOM 1771 C C . ALA A 1 216 ? -3.614 -27.662 -26.282 1.00 44.22 216 ALA A C 1
ATOM 1773 O O . ALA A 1 216 ? -3.334 -28.467 -27.172 1.00 44.22 216 ALA A O 1
ATOM 1774 N N . ALA A 1 217 ? -3.913 -28.064 -25.040 1.00 47.09 217 ALA A N 1
ATOM 1775 C CA . ALA A 1 217 ? -3.916 -29.474 -24.632 1.00 47.09 217 ALA A CA 1
ATOM 1776 C C . ALA A 1 217 ? -5.088 -30.268 -25.247 1.00 47.09 217 ALA A C 1
ATOM 1778 O O . ALA A 1 217 ? -4.974 -31.467 -25.522 1.00 47.09 217 ALA A O 1
ATOM 1779 N N . SER A 1 218 ? -6.207 -29.597 -25.526 1.00 48.16 218 SER A N 1
ATOM 1780 C CA . SER A 1 218 ? -7.384 -30.221 -26.139 1.00 48.16 218 SER A CA 1
ATOM 1781 C C . SER A 1 218 ? -7.211 -30.468 -27.648 1.00 48.16 218 SER A C 1
ATOM 1783 O O . SER A 1 218 ? -7.762 -31.438 -28.171 1.00 48.16 218 SER A O 1
ATOM 1785 N N . ASN A 1 219 ? -6.395 -29.666 -28.346 1.00 46.97 219 ASN A N 1
ATOM 1786 C CA . ASN A 1 219 ? -6.140 -29.831 -29.785 1.00 46.97 219 ASN A CA 1
ATOM 1787 C C . ASN A 1 219 ? -5.039 -30.851 -30.131 1.00 46.97 219 ASN A C 1
ATOM 1789 O O . ASN A 1 219 ? -5.074 -31.404 -31.228 1.00 46.97 219 ASN A O 1
ATOM 1793 N N . GLU A 1 220 ? -4.104 -31.167 -29.227 1.00 49.47 220 GLU A N 1
ATOM 1794 C CA . GLU A 1 220 ? -3.105 -32.227 -29.477 1.00 49.47 220 GLU A CA 1
ATOM 1795 C C . GLU A 1 220 ? -3.678 -33.648 -29.318 1.00 49.47 220 GLU A C 1
ATOM 1797 O O . GLU A 1 220 ? -3.165 -34.600 -29.910 1.00 49.47 220 GLU A O 1
ATOM 1802 N N . THR A 1 221 ? -4.792 -33.807 -28.596 1.00 50.31 221 THR A N 1
ATOM 1803 C CA . THR A 1 221 ? -5.413 -35.126 -28.363 1.00 50.31 221 THR A CA 1
ATOM 1804 C C . THR A 1 221 ? -6.336 -35.582 -29.510 1.00 50.31 221 THR A C 1
ATOM 1806 O O . THR A 1 221 ? -6.782 -36.726 -29.524 1.00 50.31 221 THR A O 1
ATOM 1809 N N . LEU A 1 222 ? -6.615 -34.721 -30.499 1.00 48.69 222 LEU A N 1
ATOM 1810 C CA . LEU A 1 222 ? -7.492 -35.019 -31.647 1.00 48.69 222 LEU A CA 1
ATOM 1811 C C . LEU A 1 222 ? -6.739 -35.306 -32.959 1.00 48.69 222 LEU A C 1
ATOM 1813 O O . LEU A 1 222 ? -7.373 -35.605 -33.970 1.00 48.69 222 LEU A O 1
ATOM 1817 N N . THR A 1 223 ? -5.403 -35.256 -32.954 1.00 48.91 223 THR A N 1
ATOM 1818 C CA . THR A 1 223 ? -4.558 -35.553 -34.129 1.00 48.91 223 THR A CA 1
ATOM 1819 C C . THR A 1 223 ? -3.598 -36.732 -33.932 1.00 48.91 223 THR A C 1
ATOM 1821 O O . THR A 1 223 ? -2.598 -36.817 -34.645 1.00 48.91 223 THR A O 1
ATOM 1824 N N . SER A 1 224 ? -3.887 -37.643 -32.994 1.00 41.97 224 SER A N 1
ATOM 1825 C CA . SER A 1 224 ? -3.185 -38.936 -32.861 1.00 41.97 224 SER A CA 1
ATOM 1826 C C . SER A 1 224 ? -4.047 -40.107 -33.320 1.00 41.97 224 SER A C 1
ATOM 1828 O O . SER A 1 224 ? -5.245 -40.125 -32.963 1.00 41.97 224 SER A O 1
#

Foldseek 3Di:
DEEDAADDDPVNLVVVLVVCCVVVVNDSVVDDYHYPVNVVVCCVVCVVVCVVVVPDPLLDALAADQPLVLVLLVLLVVVVVVVDDQDDDPPDQDADDPVVLQVQQVADPVCSVVLCVQQVVCLSSSVRCCVDPVNVVNVVSLLVRLVRNAVSCVSNPDPPDHVVNVLVSVLVNNCVVDVSCVDPPSVSVSSNSVSNCSVSVSHGDGPPPPVVVVVVVVVVVVPD

Organism: NCBI:txid644357